Protein AF-A0A845RF11-F1 (afdb_monomer_lite)

Secondary structure (DSSP, 8-state):
---HHHHHHHHHHHHHHHHHHHHHHHHHHHHHHHHHHHHHHHHHHS----------HHHHHHHHHHHHHHTTSSHHHHHHHHHHHHHHHHHHHHHHHHHS----S--TTTTPPPTT----TTTTSHHHHHHHTT--HHHHT-STTTTTTT-S-HHHHHHHHTS-HHHHHHHIIIIIS---HHHHHHHTT--HHHHHHHHHHHHHHHHHHHHHHHHHHHHTTPPPPHHHHHHHHHHHHHHHHHTTS--

InterPro domains:
  IPR013324 RNA polymerase sigma factor, region 3/4-like [SSF88659] (152-211)
  IPR036388 Winged helix-like DNA-binding domain superfamily [G3DSA:1.10.10.10] (146-214)

Radius of gyration: 30.0 Å; chains: 1; bounding box: 67×61×82 Å

Organism: NCBI:txid169435

Structure (mmCIF, N/CA/C/O backbone):
data_AF-A0A845RF11-F1
#
_entry.id   AF-A0A845RF11-F1
#
loop_
_atom_site.group_PDB
_atom_site.id
_atom_site.type_symbol
_atom_site.label_atom_id
_atom_site.label_alt_id
_atom_site.label_comp_id
_atom_site.label_asym_id
_atom_site.label_entity_id
_atom_site.label_seq_id
_atom_site.pdbx_PDB_ins_code
_atom_site.Cartn_x
_atom_site.Cartn_y
_atom_site.Cartn_z
_atom_site.occupancy
_atom_site.B_iso_or_equiv
_atom_site.auth_seq_id
_atom_site.auth_comp_id
_atom_site.auth_asym_id
_atom_site.auth_atom_id
_atom_site.pdbx_PDB_model_num
ATOM 1 N N . MET A 1 1 ? -35.090 -39.231 -35.187 1.00 38.84 1 MET A N 1
ATOM 2 C CA . MET A 1 1 ? -35.936 -38.595 -34.159 1.00 38.84 1 MET A CA 1
ATOM 3 C C . MET A 1 1 ? -35.124 -37.473 -33.550 1.00 38.84 1 MET A C 1
ATOM 5 O O . MET A 1 1 ? -33.979 -37.711 -33.193 1.00 38.84 1 MET A O 1
ATOM 9 N N . TYR A 1 2 ? -35.681 -36.265 -33.567 1.00 46.41 2 TYR A N 1
ATOM 10 C CA . TYR A 1 2 ? -35.100 -35.048 -33.005 1.00 46.41 2 TYR A CA 1
ATOM 11 C C . TYR A 1 2 ? -35.019 -35.163 -31.478 1.00 46.41 2 TYR A C 1
ATOM 13 O O . TYR A 1 2 ? -36.049 -35.380 -30.846 1.00 46.41 2 TYR A O 1
ATOM 21 N N . HIS A 1 3 ? -33.828 -34.993 -30.901 1.00 45.44 3 HIS A N 1
ATOM 22 C CA . HIS A 1 3 ? -33.666 -34.736 -29.461 1.00 45.44 3 HIS A CA 1
ATOM 23 C C . HIS A 1 3 ? -32.853 -33.463 -29.150 1.00 45.44 3 HIS A C 1
ATOM 25 O O . HIS A 1 3 ? -32.838 -33.034 -28.009 1.00 45.44 3 HIS A O 1
ATOM 31 N N . GLY A 1 4 ? -32.272 -32.786 -30.149 1.00 49.56 4 GLY A N 1
ATOM 32 C CA . GLY A 1 4 ? -31.351 -31.663 -29.908 1.00 49.56 4 GLY A CA 1
ATOM 33 C C . GLY A 1 4 ? -31.978 -30.328 -29.480 1.00 49.56 4 GLY A C 1
ATOM 34 O O . GLY A 1 4 ? -31.256 -29.468 -28.994 1.00 49.56 4 GLY A O 1
ATOM 35 N N . GLU A 1 5 ? -33.289 -30.127 -29.647 1.00 50.50 5 GLU A N 1
ATOM 36 C CA . GLU A 1 5 ? -33.946 -28.868 -29.241 1.00 50.50 5 GLU A CA 1
ATOM 37 C C . GLU A 1 5 ? -34.322 -28.867 -27.748 1.00 50.50 5 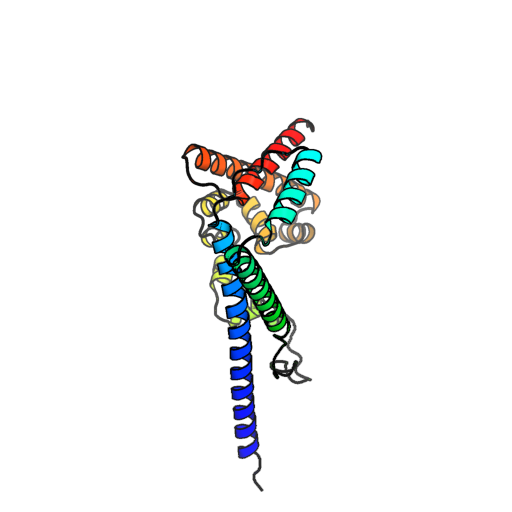GLU A C 1
ATOM 39 O O . GLU A 1 5 ? -34.202 -27.838 -27.092 1.00 50.50 5 GLU A O 1
ATOM 44 N N . ASN A 1 6 ? -34.669 -30.031 -27.183 1.00 51.72 6 ASN A N 1
ATOM 45 C CA . ASN A 1 6 ? -35.016 -30.151 -25.762 1.00 51.72 6 ASN A CA 1
ATOM 46 C C . ASN A 1 6 ? -33.787 -30.098 -24.841 1.00 51.72 6 ASN A C 1
ATOM 48 O O . ASN A 1 6 ? -33.899 -29.607 -23.722 1.00 51.72 6 ASN A O 1
ATOM 52 N N . ASP A 1 7 ? -32.629 -30.590 -25.292 1.00 52.00 7 ASP A N 1
ATOM 53 C CA . ASP A 1 7 ? -31.407 -30.618 -24.476 1.00 52.00 7 ASP A CA 1
ATOM 54 C C . ASP A 1 7 ? -30.836 -29.201 -24.263 1.00 52.00 7 ASP A C 1
ATOM 56 O O . ASP A 1 7 ? -30.432 -28.857 -23.157 1.00 52.00 7 ASP A O 1
ATOM 60 N N . MET A 1 8 ? -30.910 -28.337 -25.284 1.00 50.25 8 MET A N 1
ATOM 61 C CA . MET A 1 8 ? -30.485 -26.929 -25.200 1.00 50.25 8 MET A CA 1
ATOM 62 C C . MET A 1 8 ? -31.394 -26.094 -24.284 1.00 50.25 8 MET A C 1
ATOM 64 O O . MET A 1 8 ? -30.913 -25.267 -23.514 1.00 50.25 8 MET A O 1
ATOM 68 N N . GLU A 1 9 ? -32.713 -26.302 -24.344 1.00 55.53 9 GLU A N 1
ATOM 69 C CA . GLU A 1 9 ? -33.672 -25.603 -23.473 1.00 55.53 9 GLU A CA 1
ATOM 70 C C . GLU A 1 9 ? -33.553 -26.077 -22.010 1.00 55.53 9 GLU A C 1
ATOM 72 O O . GLU A 1 9 ? -33.700 -25.290 -21.071 1.00 55.53 9 GLU A O 1
ATOM 77 N N . PHE A 1 10 ? -33.203 -27.352 -21.805 1.00 55.44 10 PHE A N 1
ATOM 78 C CA . PHE A 1 10 ? -32.929 -27.928 -20.490 1.00 55.44 10 PHE A CA 1
ATOM 79 C C . PHE A 1 10 ? -31.626 -27.400 -19.867 1.00 55.44 10 PHE A C 1
ATOM 81 O O . PHE A 1 10 ? -31.620 -27.080 -18.678 1.00 55.44 10 PHE A O 1
ATOM 88 N N . GLU A 1 11 ? -30.549 -27.260 -20.646 1.00 59.72 11 GLU A N 1
ATOM 89 C CA . GLU A 1 11 ? -29.277 -26.681 -20.184 1.00 59.72 11 GLU A CA 1
ATOM 90 C C . GLU A 1 11 ? -29.410 -25.192 -19.836 1.00 59.72 11 GLU A C 1
ATOM 92 O O . GLU A 1 11 ? -28.997 -24.788 -18.750 1.00 59.72 11 GLU A O 1
ATOM 97 N N . LEU A 1 12 ? -30.086 -24.392 -20.671 1.00 60.91 12 LEU A N 1
ATOM 98 C CA . LEU A 1 12 ? -30.358 -22.977 -20.373 1.00 60.91 12 LEU A CA 1
ATOM 99 C C . LEU A 1 12 ? -31.183 -22.813 -19.087 1.00 60.91 12 LEU A C 1
ATOM 101 O O . LEU A 1 12 ? -30.873 -21.972 -18.244 1.00 60.91 12 LEU A O 1
ATOM 105 N N . SER A 1 13 ? -32.183 -23.676 -18.880 1.00 72.06 13 SER A N 1
ATOM 106 C CA . SER A 1 13 ? -32.963 -23.695 -17.639 1.00 72.06 13 SER A CA 1
ATOM 107 C C . SER A 1 13 ? -32.115 -24.070 -16.415 1.00 72.06 13 SER A C 1
ATOM 109 O O . SER A 1 13 ? -32.372 -23.587 -15.311 1.00 72.06 13 SER A O 1
ATOM 111 N N . GLN A 1 14 ? -31.093 -24.916 -16.569 1.00 72.62 14 GLN A N 1
ATOM 112 C CA . GLN A 1 14 ? -30.160 -25.233 -15.486 1.00 72.62 14 GLN A CA 1
ATOM 113 C C . GLN A 1 14 ? -29.195 -24.083 -15.196 1.00 72.62 14 GLN A C 1
ATOM 115 O O . GLN A 1 14 ? -28.986 -23.764 -14.027 1.00 72.62 14 GLN A O 1
ATOM 120 N N . GLU A 1 15 ? -28.646 -23.438 -16.222 1.00 76.12 15 GLU A N 1
ATOM 121 C CA . GLU A 1 15 ? -27.750 -22.289 -16.068 1.00 76.12 15 GLU A CA 1
ATOM 122 C C . GLU A 1 15 ? -28.444 -21.116 -15.373 1.00 76.12 15 GLU A C 1
ATOM 124 O O . GLU A 1 15 ? -27.894 -20.555 -14.425 1.00 76.12 15 GLU A O 1
ATOM 129 N N . GLU A 1 16 ? -29.680 -20.792 -15.763 1.00 80.62 16 GLU A N 1
ATOM 130 C CA . GLU A 1 16 ? -30.485 -19.754 -15.109 1.00 80.62 16 GLU A CA 1
ATOM 131 C C . GLU A 1 16 ? -30.741 -20.074 -13.630 1.00 80.62 16 GLU A C 1
ATOM 133 O O . GLU A 1 16 ? -30.655 -19.197 -12.767 1.00 80.62 16 GLU A O 1
ATOM 138 N N . ARG A 1 17 ? -30.999 -21.348 -13.309 1.00 81.44 17 ARG A N 1
ATOM 139 C CA . ARG A 1 17 ? -31.191 -21.803 -11.925 1.00 81.44 17 ARG A CA 1
ATOM 140 C C . ARG A 1 17 ? -29.909 -21.704 -11.103 1.00 81.44 17 ARG A C 1
ATOM 142 O O . ARG A 1 17 ? -29.963 -21.227 -9.972 1.00 81.44 17 ARG A O 1
ATOM 149 N N . ILE A 1 18 ? -28.771 -22.112 -11.665 1.00 83.19 18 ILE A N 1
ATOM 150 C CA . ILE A 1 18 ? -27.465 -22.028 -11.001 1.00 83.19 18 ILE A CA 1
ATOM 151 C C . ILE A 1 18 ? -27.061 -20.562 -10.807 1.00 83.19 18 ILE A C 1
ATOM 153 O O . ILE A 1 18 ? -26.576 -20.192 -9.740 1.00 83.19 18 ILE A O 1
ATOM 157 N N . ALA A 1 19 ? -27.290 -19.707 -11.806 1.00 82.12 19 ALA A N 1
ATOM 158 C CA . ALA A 1 19 ? -27.028 -18.275 -11.716 1.00 82.12 19 ALA A CA 1
ATOM 159 C C . ALA A 1 19 ? -27.860 -17.615 -10.607 1.00 82.12 19 ALA A C 1
ATOM 161 O O . ALA A 1 19 ? -27.300 -16.887 -9.786 1.00 82.12 19 ALA A O 1
ATOM 162 N N . ALA A 1 20 ? -29.158 -17.925 -10.527 1.00 84.06 20 ALA A N 1
ATOM 163 C CA . ALA A 1 20 ? -30.035 -17.430 -9.468 1.00 84.06 20 ALA A CA 1
ATOM 164 C C . ALA A 1 20 ? -29.596 -17.903 -8.069 1.00 84.06 20 ALA A C 1
ATOM 166 O O . ALA A 1 20 ? -29.635 -17.137 -7.105 1.00 84.06 20 ALA A O 1
ATOM 167 N N . GLU A 1 21 ? -29.132 -19.148 -7.944 1.00 83.62 21 GLU A N 1
ATOM 168 C CA . GLU A 1 21 ? -28.613 -19.687 -6.682 1.00 83.62 21 GLU A CA 1
ATOM 169 C C . GLU A 1 21 ? -27.307 -18.993 -6.259 1.00 83.62 21 GLU A C 1
ATOM 171 O O . GLU A 1 21 ? -27.145 -18.605 -5.101 1.00 83.62 21 GLU A O 1
ATOM 176 N N . LEU A 1 22 ? -26.416 -18.729 -7.217 1.00 82.62 22 LEU A N 1
ATOM 177 C CA . LEU A 1 22 ? -25.143 -18.040 -7.003 1.00 82.62 22 LEU A CA 1
ATOM 178 C C . LEU A 1 22 ? -25.343 -16.560 -6.634 1.00 82.62 22 LEU A C 1
ATOM 180 O O . LEU A 1 22 ? -24.617 -16.018 -5.795 1.00 82.62 22 LEU A O 1
ATOM 184 N N . GLU A 1 23 ? -26.342 -15.899 -7.220 1.00 84.06 23 GLU A N 1
ATOM 185 C CA . GLU A 1 23 ? -26.791 -14.573 -6.784 1.00 84.06 23 GLU A CA 1
ATOM 186 C C . GLU A 1 23 ? -27.343 -14.611 -5.356 1.00 84.06 23 GLU A C 1
ATOM 188 O O . GLU A 1 23 ? -26.943 -13.786 -4.532 1.00 84.06 23 GLU A O 1
ATOM 193 N N . GLY A 1 24 ? -28.158 -15.614 -5.022 1.00 83.25 24 GLY A N 1
ATOM 194 C CA . GLY A 1 24 ? -28.657 -15.835 -3.664 1.00 83.25 24 GLY A CA 1
ATOM 195 C C . GLY A 1 24 ? -27.536 -15.991 -2.628 1.00 83.25 24 GLY A C 1
ATOM 196 O O . GLY A 1 24 ? -27.556 -15.328 -1.588 1.00 83.25 24 GLY A O 1
ATOM 197 N N . GLU A 1 25 ? -26.514 -16.800 -2.919 1.00 82.31 25 GLU A N 1
ATOM 198 C CA . GLU A 1 25 ? -25.323 -16.951 -2.066 1.00 82.31 25 GLU A CA 1
ATOM 199 C C . GLU A 1 25 ? -24.559 -15.626 -1.897 1.00 82.31 25 GLU A C 1
ATOM 201 O O . GLU A 1 25 ? -24.169 -15.239 -0.787 1.00 82.31 25 GLU A O 1
ATOM 206 N N . ARG A 1 26 ? -24.356 -14.885 -2.994 1.00 82.44 26 ARG A N 1
ATOM 207 C CA . ARG A 1 26 ? -23.689 -13.572 -2.968 1.00 82.44 26 ARG A CA 1
ATOM 208 C C . ARG A 1 26 ? -24.463 -12.569 -2.121 1.00 82.44 26 ARG A C 1
ATOM 210 O O . ARG A 1 26 ? -23.867 -11.857 -1.317 1.00 82.44 26 ARG A O 1
ATOM 217 N N . GLU A 1 27 ? -25.782 -12.527 -2.243 1.00 85.00 27 GLU A N 1
ATOM 218 C CA . GLU A 1 27 ? -26.611 -11.663 -1.409 1.00 85.00 27 GLU A CA 1
ATOM 219 C C . GLU A 1 27 ? -26.522 -12.019 0.076 1.00 85.00 27 GLU A C 1
ATOM 221 O O . GLU A 1 27 ? -26.450 -11.125 0.922 1.00 85.00 27 GLU A O 1
ATOM 226 N N . GLN A 1 28 ? -26.530 -13.310 0.414 1.00 81.44 28 GLN A N 1
ATOM 227 C CA . GLN A 1 28 ? -26.406 -13.763 1.800 1.00 81.44 28 GLN A CA 1
ATOM 228 C C . GLN A 1 28 ? -25.052 -13.366 2.396 1.00 81.44 28 GLN A C 1
ATOM 230 O O . GLN A 1 28 ? -25.000 -12.786 3.484 1.00 81.44 28 GLN A O 1
ATOM 235 N N . THR A 1 29 ? -23.961 -13.588 1.661 1.00 82.38 29 THR A N 1
ATOM 236 C CA . THR A 1 29 ? -22.615 -13.185 2.102 1.00 82.38 29 THR A CA 1
ATOM 237 C C . THR A 1 29 ? -22.485 -11.668 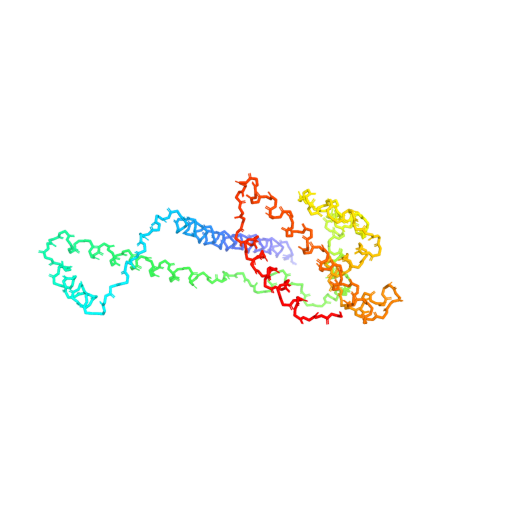2.266 1.00 82.38 29 THR A C 1
ATOM 239 O O . THR A 1 29 ? -21.933 -11.208 3.268 1.00 82.38 29 THR A O 1
ATOM 242 N N . LEU A 1 30 ? -23.057 -10.874 1.355 1.00 85.19 30 LEU A N 1
ATOM 243 C CA . LEU A 1 30 ? -23.106 -9.412 1.471 1.00 85.19 30 LEU A CA 1
ATOM 244 C C . LEU A 1 30 ? -23.907 -8.951 2.696 1.00 85.19 30 LEU A C 1
ATOM 246 O O . LEU A 1 30 ? -23.463 -8.053 3.413 1.00 85.19 30 LEU A O 1
ATOM 250 N N . LYS A 1 31 ? -25.056 -9.579 2.982 1.00 84.69 31 LYS A N 1
ATOM 251 C CA . LYS A 1 31 ? -25.864 -9.286 4.181 1.00 84.69 31 LYS A CA 1
ATOM 252 C C . LYS A 1 31 ? -25.076 -9.549 5.471 1.00 84.69 31 LYS A C 1
ATOM 254 O O . LYS A 1 31 ? -25.164 -8.750 6.405 1.00 84.69 31 LYS A O 1
ATOM 259 N N . ILE A 1 32 ? -24.265 -10.610 5.517 1.00 83.31 32 ILE A N 1
ATOM 260 C CA . ILE A 1 32 ? -23.377 -10.905 6.657 1.00 83.31 32 ILE A CA 1
ATOM 261 C C . ILE A 1 32 ? -22.304 -9.821 6.810 1.00 83.31 32 ILE A C 1
ATOM 263 O O . ILE A 1 32 ? -22.106 -9.305 7.911 1.00 83.31 32 ILE A O 1
ATOM 267 N N . GLN A 1 33 ? -21.637 -9.439 5.717 1.00 82.38 33 GLN A N 1
ATOM 268 C CA . GLN A 1 33 ? -20.596 -8.405 5.739 1.00 82.38 33 GLN A CA 1
ATOM 269 C C . GLN A 1 33 ? -21.143 -7.049 6.200 1.00 82.38 33 GLN A C 1
ATOM 271 O O . GLN A 1 33 ? -20.578 -6.431 7.102 1.00 82.38 33 GLN A O 1
ATOM 276 N N . LEU A 1 34 ? -22.281 -6.616 5.650 1.00 84.62 34 LEU A N 1
ATOM 277 C CA . LEU A 1 34 ? -22.947 -5.372 6.051 1.00 84.62 34 LEU A CA 1
ATOM 278 C C . LEU A 1 34 ? -23.284 -5.362 7.544 1.00 84.62 34 LEU A C 1
ATOM 280 O O . LEU A 1 34 ? -23.048 -4.365 8.226 1.00 84.62 34 LEU A O 1
ATOM 284 N N . ARG A 1 35 ? -23.777 -6.484 8.079 1.00 81.62 35 ARG A N 1
ATOM 285 C CA . ARG A 1 35 ? -24.073 -6.616 9.508 1.00 81.62 35 ARG A CA 1
ATOM 286 C C . ARG A 1 35 ? -22.817 -6.479 10.374 1.00 81.62 35 ARG A C 1
ATOM 288 O O . ARG A 1 35 ? -22.848 -5.767 11.376 1.00 81.62 35 ARG A O 1
ATOM 295 N N . GLN A 1 36 ? -21.711 -7.118 9.989 1.00 79.06 36 GLN A N 1
ATOM 296 C CA . GLN A 1 36 ? -20.427 -7.000 10.697 1.00 79.06 36 GLN A CA 1
ATOM 297 C C . GLN A 1 36 ? -19.890 -5.562 10.677 1.00 79.06 36 GLN A C 1
ATOM 299 O O . GLN A 1 36 ? -19.372 -5.067 11.686 1.00 79.06 36 GLN A O 1
ATOM 304 N N . ASP A 1 37 ? -20.050 -4.868 9.552 1.00 77.31 37 ASP A N 1
ATOM 305 C CA . ASP A 1 37 ? -19.679 -3.463 9.410 1.00 77.31 37 ASP A CA 1
ATOM 306 C C . ASP A 1 37 ? -20.532 -2.553 10.303 1.00 77.31 37 ASP A C 1
ATOM 308 O O . ASP A 1 37 ? -20.001 -1.655 10.963 1.00 77.31 37 ASP A O 1
ATOM 312 N N . GLU A 1 38 ? -21.846 -2.778 10.369 1.00 78.44 38 GLU A N 1
ATOM 313 C CA . GLU A 1 38 ? -22.747 -2.039 11.257 1.00 78.44 38 GLU A CA 1
ATOM 314 C C . GLU A 1 38 ? -22.427 -2.272 12.737 1.00 78.44 38 GLU A C 1
ATOM 316 O O . GLU A 1 38 ? -22.350 -1.308 13.503 1.00 78.44 38 GLU A O 1
ATOM 321 N N . GLU A 1 39 ? -22.181 -3.519 13.149 1.00 73.94 39 GLU A N 1
ATOM 322 C CA . GLU A 1 39 ? -21.738 -3.849 14.510 1.00 73.94 39 GLU A CA 1
ATOM 323 C C . GLU A 1 39 ? -20.417 -3.145 14.857 1.00 73.94 39 GLU A C 1
ATOM 325 O O . GLU A 1 39 ? -20.268 -2.576 15.944 1.00 73.94 39 GLU A O 1
ATOM 330 N N . SER A 1 40 ? -19.472 -3.115 13.916 1.00 68.81 40 SER A N 1
ATOM 331 C CA . SER A 1 40 ? -18.185 -2.432 14.078 1.00 68.81 40 SER A CA 1
ATOM 332 C C . SER A 1 40 ? -18.348 -0.911 14.215 1.00 68.81 40 SER A C 1
ATOM 334 O O . SER A 1 40 ? -17.687 -0.280 15.051 1.00 68.81 40 SER A O 1
ATOM 336 N N . ARG A 1 41 ? -19.268 -0.307 13.449 1.00 71.31 41 ARG A N 1
ATOM 337 C CA . ARG A 1 41 ? -19.623 1.120 13.566 1.00 71.31 41 ARG A CA 1
ATOM 338 C C . ARG A 1 41 ? -20.306 1.422 14.897 1.00 71.31 41 ARG A C 1
ATOM 340 O O . ARG A 1 41 ? -19.929 2.393 15.548 1.00 71.31 41 ARG A O 1
ATOM 347 N N . ARG A 1 42 ? -21.249 0.584 15.343 1.00 70.31 42 ARG A N 1
ATOM 348 C CA . ARG A 1 42 ? -21.923 0.732 16.646 1.00 70.31 42 ARG A CA 1
ATOM 349 C C . ARG A 1 42 ? -20.934 0.659 17.805 1.00 70.31 42 ARG A C 1
ATOM 351 O O . ARG A 1 42 ? -20.923 1.562 18.631 1.00 70.31 42 ARG A O 1
ATOM 358 N N . ARG A 1 43 ? -20.023 -0.318 17.809 1.00 64.56 43 ARG A N 1
ATOM 359 C CA . ARG A 1 43 ? -18.949 -0.416 18.818 1.00 64.56 43 ARG A CA 1
ATOM 360 C C . ARG A 1 43 ? -18.040 0.820 18.845 1.00 64.56 43 ARG A C 1
ATOM 362 O O . ARG A 1 43 ? -17.487 1.162 19.883 1.00 64.56 43 ARG A O 1
ATOM 369 N N . SER A 1 44 ? -17.877 1.495 17.708 1.00 62.03 44 SER A N 1
ATOM 370 C CA . SER A 1 44 ? -17.103 2.740 17.616 1.00 62.03 44 SER A CA 1
ATOM 371 C C . SER A 1 44 ? -17.853 3.961 18.172 1.00 62.03 44 SER A C 1
ATOM 373 O O . SER A 1 44 ? -17.212 4.942 18.547 1.00 62.03 44 SER A O 1
ATOM 375 N N . LEU A 1 45 ? -19.189 3.900 18.218 1.00 65.88 45 LEU A N 1
ATOM 376 C CA . LEU A 1 45 ? -20.092 4.940 18.726 1.00 65.88 45 LEU A CA 1
ATOM 377 C C . LEU A 1 45 ? -20.488 4.728 20.193 1.00 65.88 45 LEU A C 1
ATOM 379 O O . LEU A 1 45 ? -20.963 5.668 20.828 1.00 65.88 45 LEU A O 1
ATOM 383 N N . GLU A 1 46 ? -20.305 3.520 20.735 1.00 59.28 46 GLU A N 1
ATOM 384 C CA . GLU A 1 46 ? -20.525 3.258 22.154 1.00 59.28 46 GLU A CA 1
ATOM 385 C C . GLU A 1 46 ? -19.630 4.185 22.994 1.00 59.28 46 GLU A C 1
ATOM 387 O O . GLU A 1 46 ? -18.408 4.227 22.790 1.00 59.28 46 GLU A O 1
ATOM 392 N N . PRO A 1 47 ? -20.2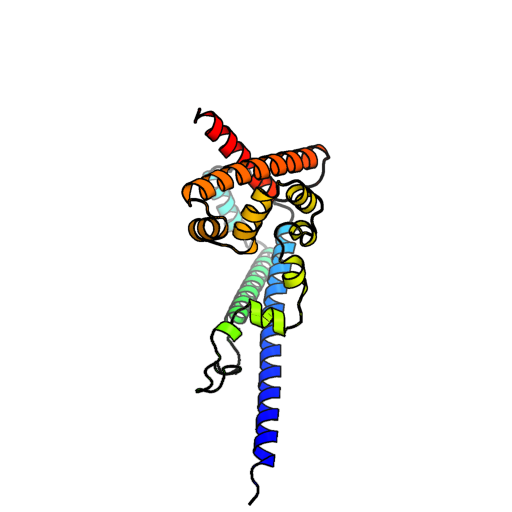08 4.959 23.934 1.00 56.97 47 PRO A N 1
ATOM 393 C CA . PRO A 1 47 ? -19.423 5.808 24.808 1.00 56.97 47 PRO A CA 1
ATOM 394 C C . PRO A 1 47 ? -18.448 4.918 25.572 1.00 56.97 47 PRO A C 1
ATOM 396 O O . PRO A 1 47 ? -18.853 3.999 26.283 1.00 56.97 47 PRO A O 1
ATOM 399 N N . LYS A 1 48 ? -17.146 5.180 25.414 1.00 56.28 48 LYS A N 1
ATOM 400 C CA . LYS A 1 48 ? -16.117 4.490 26.193 1.00 56.28 48 LYS A CA 1
ATOM 401 C C . LYS A 1 48 ? -16.463 4.652 27.664 1.00 56.28 48 LYS A C 1
ATOM 403 O O . LYS A 1 48 ? -16.440 5.775 28.171 1.00 56.28 48 LYS A O 1
ATOM 408 N N . GLU A 1 49 ? -16.753 3.537 28.336 1.00 57.78 49 GLU A N 1
ATOM 409 C CA . GLU A 1 49 ? -16.856 3.532 29.789 1.00 57.78 49 GLU A CA 1
ATOM 410 C C . GLU A 1 49 ? -15.613 4.240 30.350 1.00 57.78 49 GLU A C 1
ATOM 412 O O . GLU A 1 49 ? -14.492 3.971 29.887 1.00 57.78 49 GLU A O 1
ATOM 417 N N . PRO A 1 50 ? -15.777 5.174 31.304 1.00 64.62 50 PRO A N 1
ATOM 418 C CA . PRO A 1 50 ? -14.642 5.856 31.901 1.00 64.62 50 PRO A CA 1
ATOM 419 C C . PRO A 1 50 ? -13.650 4.804 32.415 1.00 64.62 50 PRO A C 1
ATOM 421 O O . PRO A 1 50 ? -14.078 3.759 32.917 1.00 64.62 50 PRO A O 1
ATOM 424 N N . PRO A 1 51 ? -12.330 5.038 32.288 1.00 55.91 51 PRO A N 1
ATOM 425 C CA . PRO A 1 51 ? -11.330 4.042 32.641 1.00 55.91 51 PRO A CA 1
ATOM 426 C C . PRO A 1 51 ? -11.579 3.564 34.071 1.00 55.91 51 PRO A C 1
ATOM 428 O O . PRO A 1 51 ? -11.478 4.342 35.024 1.00 55.91 51 PRO A O 1
ATOM 431 N N . LYS A 1 52 ? -11.941 2.281 34.215 1.00 63.06 52 LYS A N 1
ATOM 432 C CA . LYS A 1 52 ? -12.163 1.656 35.521 1.00 63.06 52 LYS A CA 1
ATOM 433 C C . LYS A 1 52 ? -10.888 1.866 36.332 1.00 63.06 52 LYS A C 1
ATOM 435 O O . LYS A 1 52 ? -9.823 1.364 35.967 1.00 63.06 52 LYS A O 1
ATOM 440 N N . LYS A 1 53 ? -10.976 2.667 37.401 1.00 72.38 53 LYS A N 1
ATOM 441 C CA . LYS A 1 53 ? -9.861 2.884 38.333 1.00 72.38 53 LYS A CA 1
ATOM 442 C C . LYS A 1 53 ? -9.349 1.508 38.760 1.00 72.38 53 LYS A C 1
ATOM 444 O O . LYS A 1 53 ? -10.157 0.627 39.049 1.00 72.38 53 LYS A O 1
ATOM 449 N N . LYS A 1 54 ? -8.028 1.306 38.760 1.00 74.06 54 LYS A N 1
ATOM 450 C CA . LYS A 1 54 ? -7.421 0.039 39.192 1.00 74.06 54 LYS A CA 1
ATOM 451 C C . LYS A 1 54 ? -7.830 -0.215 40.646 1.00 74.06 54 LYS A C 1
ATOM 453 O O . LYS A 1 54 ? -7.295 0.422 41.546 1.00 74.06 54 LYS A O 1
ATOM 458 N N . LYS A 1 55 ? -8.802 -1.104 40.855 1.00 77.62 55 LYS A N 1
ATOM 459 C CA . LYS A 1 55 ? -9.242 -1.544 42.183 1.00 77.62 55 LYS A CA 1
ATOM 460 C C . LYS A 1 55 ? -8.266 -2.590 42.710 1.00 77.62 55 LYS A C 1
ATOM 462 O O . LYS A 1 55 ? -7.730 -3.396 41.943 1.00 77.62 55 LYS A O 1
ATOM 467 N N . LEU A 1 56 ? -8.028 -2.598 44.015 1.00 85.19 56 LEU A N 1
ATOM 468 C CA . LEU A 1 56 ? -7.227 -3.644 44.652 1.00 85.19 56 LEU A CA 1
ATOM 469 C C . LEU A 1 56 ? -7.949 -4.998 44.517 1.00 85.19 56 LEU A C 1
ATOM 471 O O . LEU A 1 56 ? -9.177 -5.062 44.550 1.00 85.19 56 LEU A O 1
ATOM 475 N N . LYS A 1 57 ? -7.212 -6.118 44.434 1.00 81.94 57 LYS A N 1
ATOM 476 C CA . LYS A 1 57 ? -7.810 -7.472 44.312 1.00 81.94 57 LYS A CA 1
ATOM 477 C C . LYS A 1 57 ? -8.853 -7.772 45.402 1.00 81.94 57 LYS A C 1
ATOM 479 O O . LYS A 1 57 ? -9.806 -8.504 45.158 1.00 81.94 57 LYS A O 1
ATOM 484 N N . ARG A 1 58 ? -8.682 -7.208 46.604 1.00 85.94 58 ARG A N 1
ATOM 485 C CA . ARG A 1 58 ? -9.625 -7.343 47.727 1.00 85.94 58 ARG A CA 1
ATOM 486 C C . ARG A 1 58 ? -10.944 -6.609 47.479 1.00 85.94 58 ARG A C 1
ATOM 488 O O . ARG A 1 58 ? -11.993 -7.122 47.844 1.00 85.94 58 ARG A O 1
ATOM 495 N N . GLU A 1 59 ? -10.888 -5.436 46.861 1.00 83.00 59 GLU A N 1
ATOM 496 C CA . GLU A 1 59 ? -12.063 -4.631 46.518 1.00 83.00 59 GLU A CA 1
ATOM 497 C C . GLU A 1 59 ? -12.847 -5.288 45.388 1.00 83.00 59 GLU A C 1
ATOM 499 O O . GLU A 1 59 ? -14.053 -5.432 45.503 1.00 83.00 59 GLU A O 1
ATOM 504 N N . LEU A 1 60 ? -12.153 -5.802 44.369 1.00 80.50 60 LEU A N 1
ATOM 505 C CA . LEU A 1 60 ? -12.757 -6.596 43.295 1.00 80.50 60 LEU A CA 1
ATOM 506 C C . LEU A 1 60 ? -13.479 -7.842 43.819 1.00 80.50 60 LEU A C 1
ATOM 508 O O . LEU A 1 60 ? -14.581 -8.137 43.375 1.00 80.50 60 LEU A O 1
ATOM 512 N N . ARG A 1 61 ? -12.888 -8.561 44.783 1.00 80.69 61 ARG A N 1
ATOM 513 C CA . ARG A 1 61 ? -13.536 -9.723 45.418 1.00 80.69 61 ARG A CA 1
ATOM 514 C C . ARG A 1 61 ? -14.761 -9.332 46.239 1.00 80.69 61 ARG A C 1
ATOM 516 O O . ARG A 1 61 ? -15.755 -10.039 46.188 1.00 80.69 61 ARG A O 1
ATOM 523 N N . ARG A 1 62 ? -14.699 -8.217 46.974 1.00 82.19 62 ARG A N 1
ATOM 524 C CA . ARG A 1 62 ? -15.853 -7.685 47.716 1.00 82.19 62 ARG A CA 1
ATOM 525 C C . ARG A 1 62 ? -16.966 -7.252 46.776 1.00 82.19 62 ARG A C 1
ATOM 527 O O . ARG A 1 62 ? -18.103 -7.596 47.016 1.00 82.19 62 ARG A O 1
ATOM 534 N N . GLU A 1 63 ? -16.627 -6.566 45.695 1.00 78.94 63 GLU A N 1
ATOM 535 C CA . GLU A 1 63 ? -17.591 -6.096 44.704 1.00 78.94 63 GLU A CA 1
ATOM 536 C C . GLU A 1 63 ? -18.189 -7.243 43.874 1.00 78.94 63 GLU A C 1
ATOM 538 O O . GLU A 1 63 ? -19.326 -7.169 43.428 1.00 78.94 63 GLU A O 1
ATOM 543 N N . ALA A 1 64 ? -17.430 -8.319 43.653 1.00 75.00 64 ALA A N 1
ATOM 544 C CA . ALA A 1 64 ? -17.953 -9.550 43.070 1.00 75.00 64 ALA A CA 1
ATOM 545 C C . ALA A 1 64 ? -18.897 -10.274 44.042 1.00 75.00 64 ALA A C 1
ATOM 547 O O . ALA A 1 64 ? -19.938 -10.753 43.611 1.00 75.00 64 ALA A O 1
ATOM 548 N N . LEU A 1 65 ? -18.565 -10.314 45.339 1.00 75.88 65 LEU A N 1
ATOM 549 C CA . LEU A 1 65 ? -19.449 -10.853 46.376 1.00 75.88 65 LEU A CA 1
ATOM 550 C C . LEU A 1 65 ? -20.731 -10.027 46.510 1.00 75.88 65 LEU A C 1
ATOM 552 O O . LEU A 1 65 ? -21.801 -10.613 46.500 1.00 75.88 65 LEU A O 1
ATOM 556 N N . THR A 1 66 ? -20.655 -8.693 46.526 1.00 74.12 66 THR A N 1
ATOM 557 C CA . THR A 1 66 ? -21.856 -7.843 46.570 1.00 74.12 66 THR A CA 1
ATOM 558 C C . THR A 1 66 ? -22.692 -7.991 45.305 1.00 74.12 66 THR A C 1
ATOM 560 O O . THR A 1 66 ? -23.897 -8.150 45.413 1.00 74.12 66 THR A O 1
ATOM 563 N N . ARG A 1 67 ? -22.078 -8.051 44.112 1.00 69.19 67 ARG A N 1
ATOM 564 C CA . ARG A 1 67 ? -22.813 -8.346 42.868 1.00 69.19 67 ARG A CA 1
ATOM 565 C C . ARG A 1 67 ? -23.494 -9.709 42.906 1.00 69.19 67 ARG A C 1
ATOM 567 O O . ARG A 1 67 ? -24.613 -9.812 42.436 1.00 69.19 67 ARG A O 1
ATOM 574 N N . LEU A 1 68 ? -22.848 -10.738 43.458 1.00 68.06 68 LEU A N 1
ATOM 575 C CA . LEU A 1 68 ? -23.464 -12.058 43.647 1.00 68.06 68 LEU A CA 1
ATOM 576 C C . LEU A 1 68 ? -24.613 -12.011 44.663 1.00 68.06 68 LEU A C 1
ATOM 578 O O . LEU A 1 68 ? -25.640 -12.643 44.448 1.00 68.06 68 LEU A O 1
ATOM 582 N N . GLU A 1 69 ? -24.457 -11.248 45.744 1.00 68.94 69 GLU A N 1
ATOM 583 C CA . GLU A 1 69 ? -25.489 -11.037 46.764 1.00 68.94 69 GLU A CA 1
ATOM 584 C C . GLU A 1 69 ? -26.667 -10.180 46.258 1.00 68.94 69 GLU A C 1
ATOM 586 O O . GLU A 1 69 ? -27.762 -10.267 46.819 1.00 68.94 69 GLU A O 1
ATOM 591 N N . GLU A 1 70 ? -26.449 -9.356 45.229 1.00 65.38 70 GLU A N 1
ATOM 592 C CA . GLU A 1 70 ? -27.417 -8.439 44.605 1.00 65.38 70 GLU A CA 1
ATOM 593 C C . GLU A 1 70 ? -28.037 -8.987 43.305 1.00 65.38 70 GLU A C 1
ATOM 595 O O . GLU A 1 70 ? -29.059 -8.467 42.874 1.00 65.38 70 GLU A O 1
ATOM 600 N N . ALA A 1 71 ? -27.485 -10.050 42.704 1.00 62.28 71 ALA A N 1
ATOM 601 C CA . ALA A 1 71 ? -27.812 -10.510 41.345 1.00 62.28 71 ALA A CA 1
ATOM 602 C C . ALA A 1 71 ? -29.251 -11.013 41.110 1.00 62.28 71 ALA A C 1
ATOM 604 O O . ALA A 1 71 ? -29.573 -11.348 39.974 1.00 62.28 71 ALA A O 1
ATOM 605 N N . ALA A 1 72 ? -30.110 -11.084 42.131 1.00 61.75 72 ALA A N 1
ATOM 606 C CA . ALA A 1 72 ? -31.537 -11.383 41.962 1.00 61.75 72 ALA A CA 1
ATOM 607 C C . ALA A 1 72 ? -32.335 -11.127 43.257 1.00 61.75 72 ALA A C 1
ATOM 609 O O . ALA A 1 72 ? -32.957 -12.042 43.798 1.00 61.75 72 ALA A O 1
ATOM 610 N N . ARG A 1 73 ? -32.300 -9.909 43.816 1.00 65.19 73 ARG A N 1
ATOM 611 C CA . ARG A 1 73 ? -33.130 -9.589 45.002 1.00 65.19 73 ARG A CA 1
ATOM 612 C C . ARG A 1 73 ? -34.548 -9.164 44.641 1.00 65.19 73 ARG A C 1
ATOM 614 O O . ARG A 1 73 ? -35.448 -9.298 45.469 1.00 65.19 73 ARG A O 1
ATOM 621 N N . THR A 1 74 ? -34.748 -8.649 43.431 1.00 72.31 74 THR A N 1
ATOM 622 C CA . THR A 1 74 ? -36.041 -8.149 42.961 1.00 72.31 74 THR A CA 1
ATOM 623 C C . THR A 1 74 ? -36.481 -8.851 41.677 1.00 72.31 74 THR A C 1
ATOM 625 O O . THR A 1 74 ? -35.664 -9.354 40.907 1.00 72.31 74 THR A O 1
ATOM 628 N N . GLN A 1 75 ? -37.794 -8.877 41.430 1.00 79.12 75 GLN A N 1
ATOM 629 C CA . GLN A 1 75 ? -38.363 -9.445 40.203 1.00 79.12 75 GLN A CA 1
ATOM 630 C C . GLN A 1 75 ? -37.833 -8.736 38.942 1.00 79.12 75 GLN A C 1
ATOM 632 O O . GLN A 1 75 ? -37.702 -9.367 37.897 1.00 79.12 75 GLN A O 1
ATOM 637 N N . SER A 1 76 ? -37.507 -7.440 39.033 1.00 76.81 76 SER A N 1
ATOM 638 C CA . SER A 1 76 ? -36.908 -6.683 37.929 1.00 76.81 76 SER A CA 1
ATOM 639 C C . SER A 1 76 ? -35.502 -7.169 37.595 1.00 76.81 76 SER A C 1
ATOM 641 O O . SER A 1 76 ? -35.230 -7.410 36.424 1.00 76.81 76 SER A O 1
ATOM 643 N N . ASP A 1 77 ? -34.653 -7.398 38.600 1.00 74.50 77 ASP A N 1
ATOM 644 C CA . ASP A 1 77 ? -33.284 -7.886 38.377 1.00 74.50 77 ASP A CA 1
ATOM 645 C C . ASP A 1 77 ? -33.304 -9.275 37.724 1.00 74.50 77 ASP A C 1
ATOM 647 O O . ASP A 1 77 ? -32.536 -9.559 36.807 1.00 74.50 77 ASP A O 1
ATOM 651 N N . PHE A 1 78 ? -34.238 -10.135 38.148 1.00 79.00 78 PHE A N 1
ATOM 652 C CA . PHE A 1 78 ? -34.439 -11.449 37.538 1.00 79.00 78 PHE A CA 1
ATOM 653 C C . PHE A 1 78 ? -34.837 -11.338 36.059 1.00 79.00 78 PHE A C 1
ATOM 655 O O . PHE A 1 78 ? -34.266 -12.027 35.216 1.00 79.00 78 PHE A O 1
ATOM 662 N N . ASN A 1 79 ? -35.766 -10.437 35.725 1.00 81.81 79 ASN A N 1
ATOM 663 C CA . ASN A 1 79 ? -36.184 -10.211 34.341 1.00 81.81 79 ASN A CA 1
ATOM 664 C C . ASN A 1 79 ? -35.044 -9.649 33.473 1.00 81.81 79 ASN A C 1
ATOM 666 O O . ASN A 1 79 ? -34.939 -10.016 32.305 1.00 81.81 79 ASN A O 1
ATOM 670 N N . GLU A 1 80 ? -34.177 -8.793 34.021 1.00 78.44 80 GLU A N 1
ATOM 671 C CA . GLU A 1 80 ? -32.997 -8.285 33.306 1.00 78.44 80 GLU A CA 1
ATOM 672 C C . GLU A 1 80 ? -31.979 -9.390 33.013 1.00 78.44 80 GLU A C 1
ATOM 674 O O . GLU A 1 80 ? -31.439 -9.456 31.907 1.00 78.44 80 GLU A O 1
ATOM 679 N N . VAL A 1 81 ? -31.741 -10.284 33.978 1.00 80.19 81 VAL A N 1
ATOM 680 C CA . VAL A 1 81 ? -30.883 -11.455 33.772 1.00 80.19 81 VAL A CA 1
ATOM 681 C C . VAL A 1 81 ? -31.480 -12.353 32.692 1.00 80.19 81 VAL A C 1
ATOM 683 O O . VAL A 1 81 ? -30.769 -12.691 31.751 1.00 80.19 81 VAL A O 1
ATOM 686 N N . VAL A 1 82 ? -32.772 -12.682 32.760 1.00 82.94 82 VAL A N 1
ATOM 687 C CA . VAL A 1 82 ? -33.445 -13.499 31.732 1.00 82.94 82 VAL A CA 1
ATOM 688 C C . VAL A 1 82 ? -33.326 -12.851 30.350 1.00 82.94 82 VAL A C 1
ATOM 690 O O . VAL A 1 82 ? -32.833 -13.493 29.430 1.00 82.94 82 VAL A O 1
ATOM 693 N N . ALA A 1 83 ? -33.623 -11.556 30.221 1.00 83.69 83 ALA A N 1
ATOM 694 C CA . ALA A 1 83 ? -33.496 -10.839 28.951 1.00 83.69 83 ALA A CA 1
ATOM 695 C C . ALA A 1 83 ? -32.054 -10.826 28.406 1.00 83.69 83 ALA A C 1
ATOM 697 O O . ALA A 1 83 ? -31.831 -10.834 27.193 1.00 83.69 83 ALA A O 1
ATOM 698 N N . TRP A 1 84 ? -31.047 -10.799 29.285 1.00 81.31 84 TRP A N 1
ATOM 699 C CA . TRP A 1 84 ? -29.648 -10.904 28.876 1.00 81.31 84 TRP A CA 1
ATOM 700 C C . TRP A 1 84 ? -29.293 -12.308 28.379 1.00 81.31 84 TRP A C 1
ATOM 702 O O . TRP A 1 84 ? -28.563 -12.434 27.395 1.00 81.31 84 TRP A O 1
ATOM 712 N N . TRP A 1 85 ? -29.821 -13.347 29.028 1.00 83.06 85 TRP A N 1
ATOM 713 C CA . TRP A 1 85 ? -29.667 -14.735 28.593 1.00 83.06 85 TRP A CA 1
ATOM 714 C C . TRP A 1 85 ? -30.373 -14.993 27.261 1.00 83.06 85 TRP A C 1
ATOM 716 O O . TRP A 1 85 ? -29.731 -15.525 26.360 1.00 83.06 85 TRP A O 1
ATOM 726 N N . ASP A 1 86 ? -31.608 -14.517 27.090 1.00 87.38 86 ASP A N 1
ATOM 727 C CA . ASP A 1 86 ? -32.351 -14.602 25.826 1.00 87.38 86 ASP A CA 1
ATOM 728 C C . ASP A 1 86 ? -31.558 -13.934 24.693 1.00 87.38 86 ASP A C 1
ATOM 730 O O . ASP A 1 86 ? -31.335 -14.513 23.631 1.00 87.38 86 ASP A O 1
ATOM 734 N N . LYS A 1 87 ? -30.992 -12.748 24.956 1.00 88.69 87 LYS A N 1
ATOM 735 C CA . LYS A 1 87 ? -30.123 -12.049 24.001 1.00 88.69 87 LYS A CA 1
ATOM 736 C C . LYS A 1 87 ? -28.837 -12.820 23.686 1.00 88.69 87 LYS A C 1
ATOM 738 O O . LYS A 1 87 ? -28.302 -12.706 22.579 1.00 88.69 87 LYS A O 1
ATOM 743 N N . LEU A 1 88 ? -28.261 -13.539 24.648 1.00 82.62 88 LEU A N 1
ATOM 744 C CA . LEU A 1 88 ? -27.085 -14.372 24.394 1.00 82.62 88 LEU A CA 1
ATOM 745 C C . LEU A 1 88 ? -27.426 -15.603 23.560 1.00 82.62 88 LEU A C 1
ATOM 747 O O . LEU A 1 88 ? -26.612 -15.976 22.710 1.00 82.62 88 LEU A O 1
ATOM 751 N N . ASP A 1 89 ? -28.596 -16.191 23.785 1.00 85.56 89 ASP A N 1
ATOM 752 C CA . ASP A 1 89 ? -29.064 -17.357 23.046 1.00 85.56 89 ASP A CA 1
ATOM 753 C C . ASP A 1 89 ? -29.403 -16.982 21.599 1.00 85.56 89 ASP A C 1
ATOM 755 O O . ASP A 1 89 ? -28.845 -17.563 20.670 1.00 85.56 89 ASP A O 1
ATOM 759 N N . GLU A 1 90 ? -30.119 -15.873 21.382 1.00 86.38 90 GLU A N 1
ATOM 760 C CA . GLU A 1 90 ? -30.328 -15.299 20.044 1.00 86.38 90 GLU A CA 1
ATOM 761 C C . GLU A 1 90 ? -28.997 -15.041 19.312 1.00 86.38 90 GLU A C 1
ATOM 763 O O . GLU A 1 90 ? -28.856 -15.293 18.112 1.00 86.38 90 GLU A O 1
ATOM 768 N N . ASN A 1 91 ? -27.973 -14.556 20.025 1.00 82.62 91 ASN A N 1
ATOM 769 C CA . ASN A 1 91 ? -26.640 -14.342 19.456 1.00 82.62 91 ASN A CA 1
ATOM 770 C C . ASN A 1 91 ? -25.883 -15.641 19.173 1.00 82.62 91 ASN A C 1
ATOM 772 O O . ASN A 1 91 ? -24.981 -15.653 18.328 1.00 82.62 91 ASN A O 1
ATOM 776 N N . ARG A 1 92 ? -26.163 -16.713 19.912 1.00 85.25 92 ARG A N 1
ATOM 777 C CA . ARG A 1 92 ? -25.618 -18.040 19.639 1.00 85.25 92 ARG A CA 1
ATOM 778 C C . ARG A 1 92 ? -26.267 -18.610 18.380 1.00 85.25 92 ARG A C 1
ATOM 780 O O . ARG A 1 92 ? -25.531 -18.891 17.441 1.00 85.25 92 ARG A O 1
ATOM 787 N N . GLU A 1 93 ? -27.594 -18.650 18.311 1.00 82.12 93 GLU A N 1
ATOM 788 C CA . GLU A 1 93 ? -28.339 -19.122 17.135 1.00 82.12 93 GLU A CA 1
ATOM 789 C C . GLU A 1 93 ? -27.988 -18.326 15.874 1.00 82.12 93 GLU A C 1
ATOM 791 O O . GLU A 1 93 ? -27.845 -18.869 14.781 1.00 82.12 93 GLU A O 1
ATOM 796 N N . ARG A 1 94 ? -27.803 -17.008 16.004 1.00 81.75 94 ARG A N 1
ATOM 797 C CA . ARG A 1 94 ? -27.352 -16.157 14.896 1.00 81.75 94 ARG A CA 1
ATOM 798 C C . ARG A 1 94 ? -25.966 -16.560 14.388 1.00 81.75 94 ARG A C 1
ATOM 800 O O . ARG A 1 94 ? -25.754 -16.568 13.182 1.00 81.75 94 ARG A O 1
ATOM 807 N N . ARG A 1 95 ? -25.019 -16.857 15.285 1.00 78.50 95 ARG A N 1
ATOM 808 C CA . ARG A 1 95 ? -23.669 -17.300 14.899 1.00 78.50 95 ARG A CA 1
ATOM 809 C C . ARG A 1 95 ? -23.702 -18.676 14.255 1.00 78.50 95 ARG A C 1
ATOM 811 O O . ARG A 1 95 ? -23.005 -18.882 13.273 1.00 78.50 95 ARG A O 1
ATOM 818 N N . GLU A 1 96 ? -24.512 -19.584 14.787 1.00 79.25 96 GLU A N 1
ATOM 819 C CA . GLU A 1 96 ? -24.718 -20.914 14.208 1.00 79.25 96 GLU A CA 1
ATOM 820 C C . GLU A 1 96 ? -25.269 -20.790 12.780 1.00 79.25 96 GLU A C 1
ATOM 822 O O . GLU A 1 96 ? -24.654 -21.321 11.861 1.00 79.25 96 GLU A O 1
ATOM 827 N N . ARG A 1 97 ? -26.277 -19.937 12.549 1.00 79.06 97 ARG A N 1
ATOM 828 C CA . ARG A 1 97 ? -26.775 -19.637 11.193 1.00 79.06 97 ARG A CA 1
ATOM 829 C C . ARG A 1 97 ? -25.727 -19.030 10.263 1.00 79.06 97 ARG A C 1
ATOM 831 O O . ARG A 1 97 ? -25.662 -19.419 9.105 1.00 79.06 97 ARG A O 1
ATOM 838 N N . ASP A 1 98 ? -24.905 -18.095 10.742 1.00 74.62 98 ASP A N 1
ATOM 839 C CA . ASP A 1 98 ? -23.823 -17.515 9.931 1.00 74.62 98 ASP A CA 1
ATOM 840 C C . ASP A 1 98 ? -22.752 -18.569 9.567 1.00 74.62 98 ASP A C 1
ATOM 842 O O . ASP A 1 98 ? -22.132 -18.473 8.509 1.00 74.62 98 ASP A O 1
ATOM 846 N N . HIS A 1 99 ? -22.524 -19.567 10.431 1.00 72.50 99 HIS A N 1
ATOM 847 C CA . HIS A 1 99 ? -21.598 -20.682 10.192 1.00 72.50 99 HIS A CA 1
ATOM 848 C C . HIS A 1 99 ? -22.193 -21.793 9.314 1.00 72.50 99 HIS A C 1
ATOM 850 O O . HIS A 1 99 ? -21.440 -22.512 8.660 1.00 72.50 99 HIS A O 1
ATOM 856 N N . GLU A 1 100 ? -23.518 -21.916 9.281 1.00 68.00 100 GLU A N 1
ATOM 857 C CA . GLU A 1 100 ? -24.267 -22.833 8.416 1.00 68.00 100 GLU A CA 1
ATOM 858 C C . GLU A 1 100 ? -24.464 -22.304 6.990 1.00 68.00 100 GLU A C 1
ATOM 860 O O . GLU A 1 100 ? -24.975 -23.037 6.142 1.00 68.00 100 GLU A O 1
ATOM 865 N N . VAL A 1 101 ? -24.027 -21.072 6.687 1.00 67.62 101 VAL A N 1
ATOM 866 C CA . VAL A 1 101 ? -23.927 -20.580 5.303 1.00 67.62 101 VAL A CA 1
ATOM 867 C C . VAL A 1 101 ? -22.808 -21.336 4.587 1.00 67.62 101 VAL A C 1
ATOM 869 O O . VAL A 1 101 ? -21.668 -20.885 4.465 1.00 67.62 101 VAL A O 1
ATOM 872 N N . LEU A 1 102 ? -23.139 -22.548 4.158 1.00 62.00 102 LEU A N 1
ATOM 873 C CA . LEU A 1 102 ? -22.345 -23.368 3.262 1.00 62.00 102 LEU A CA 1
ATOM 874 C C . LEU A 1 102 ? -22.488 -22.824 1.833 1.00 62.00 102 LEU A C 1
ATOM 876 O O . LEU A 1 102 ? -23.442 -22.113 1.519 1.00 62.00 102 LEU A O 1
ATOM 880 N N . ARG A 1 103 ? -21.540 -23.173 0.954 1.00 62.97 103 ARG A N 1
ATOM 881 C CA . ARG A 1 103 ? -21.771 -23.058 -0.496 1.00 62.97 103 ARG A CA 1
ATOM 882 C C . ARG A 1 103 ? -23.076 -23.789 -0.821 1.00 62.97 103 ARG A C 1
ATOM 884 O O . ARG A 1 103 ? -23.280 -24.895 -0.319 1.00 62.97 103 ARG A O 1
ATOM 891 N N . GLY A 1 104 ? -23.940 -23.160 -1.604 1.00 67.62 104 GLY A N 1
ATOM 892 C CA . GLY A 1 104 ? -25.193 -23.734 -2.077 1.00 67.62 104 GLY A CA 1
ATOM 893 C C . GLY A 1 104 ? -24.955 -24.862 -3.077 1.00 67.62 104 GLY A C 1
ATOM 894 O O . GLY A 1 104 ? -23.843 -25.375 -3.225 1.00 67.62 104 GLY A O 1
ATOM 895 N N . GLY A 1 105 ? -26.022 -25.282 -3.755 1.00 74.50 105 GLY A N 1
ATOM 896 C CA . GLY A 1 105 ? -26.028 -26.420 -4.672 1.00 74.50 105 GLY A CA 1
ATOM 897 C C . GLY A 1 105 ? -25.199 -26.233 -5.943 1.00 74.50 105 GLY A C 1
ATOM 898 O O . GLY A 1 105 ? -25.161 -27.146 -6.766 1.00 74.50 105 GLY A O 1
ATOM 899 N N . VAL A 1 106 ? -24.518 -25.091 -6.104 1.00 74.56 106 VAL A N 1
ATOM 900 C CA . VAL A 1 106 ? -23.663 -24.790 -7.253 1.00 74.56 106 VAL A CA 1
ATOM 901 C C . VAL A 1 106 ? -22.509 -25.800 -7.326 1.00 74.56 106 VAL A C 1
ATOM 903 O O . VAL A 1 106 ? -21.636 -25.814 -6.445 1.00 74.56 106 VAL A O 1
ATOM 906 N N . PRO A 1 107 ? -22.442 -26.624 -8.389 1.00 75.94 107 PRO A N 1
ATOM 907 C CA . PRO A 1 107 ? -21.342 -27.557 -8.580 1.00 75.94 107 PRO A CA 1
ATOM 908 C C . PRO A 1 107 ? -19.998 -26.827 -8.620 1.00 75.94 107 PRO A C 1
ATOM 910 O O . PRO A 1 107 ? -19.873 -25.743 -9.192 1.00 75.94 107 PRO A O 1
ATOM 913 N N . LEU A 1 108 ? -18.955 -27.441 -8.060 1.00 67.38 108 LEU A N 1
ATOM 914 C CA . LEU A 1 108 ? -17.606 -26.860 -8.043 1.00 67.38 108 LEU A CA 1
ATOM 915 C C . LEU A 1 108 ? -17.050 -26.599 -9.459 1.00 67.38 108 LEU A C 1
ATOM 917 O O . LEU A 1 108 ? -16.187 -25.743 -9.634 1.00 67.38 108 LEU A O 1
ATOM 921 N N . GLU A 1 109 ? -17.573 -27.330 -10.441 1.00 66.31 109 GLU A N 1
ATOM 922 C CA . GLU A 1 109 ? -17.216 -27.294 -11.860 1.00 66.31 109 GLU A CA 1
ATOM 923 C C . GLU A 1 109 ? -17.961 -26.202 -12.650 1.00 66.31 109 GLU A C 1
ATOM 925 O O . GLU A 1 109 ? -17.654 -25.981 -13.818 1.00 66.31 109 GLU A O 1
ATOM 930 N N . TYR A 1 110 ? -18.918 -25.483 -12.049 1.00 67.25 110 TYR A N 1
ATOM 931 C CA . TYR A 1 110 ? -19.649 -24.424 -12.748 1.00 67.25 110 TYR A CA 1
ATOM 932 C C . TYR A 1 110 ? -18.707 -23.278 -13.159 1.00 67.25 110 TYR A C 1
ATOM 934 O O . TYR A 1 110 ? -18.050 -22.652 -12.323 1.00 67.25 110 TYR A O 1
ATOM 942 N N . GLY A 1 111 ? -18.617 -23.022 -14.467 1.00 63.50 111 GLY A N 1
ATOM 943 C CA . GLY A 1 111 ? -17.661 -22.079 -15.059 1.00 63.50 111 GLY A CA 1
ATOM 944 C C . GLY A 1 111 ? -16.232 -22.622 -15.212 1.00 63.50 111 GLY A C 1
ATOM 945 O O . GLY A 1 111 ? -15.354 -21.893 -15.681 1.00 63.50 111 GLY A O 1
ATOM 946 N N . ALA A 1 112 ? -15.976 -23.883 -14.846 1.00 64.25 112 ALA A N 1
ATOM 947 C CA . ALA A 1 112 ? -14.765 -24.578 -15.257 1.00 64.25 112 ALA A CA 1
ATOM 948 C C . ALA A 1 112 ? -14.869 -24.903 -16.753 1.00 64.25 112 ALA A C 1
ATOM 950 O O . ALA A 1 112 ? -15.900 -25.358 -17.244 1.00 64.25 112 ALA A O 1
ATOM 951 N N . VAL A 1 113 ? -13.799 -24.636 -17.500 1.00 58.16 113 VAL A N 1
ATOM 952 C CA . VAL A 1 113 ? -13.739 -25.001 -18.918 1.00 58.16 113 VAL A CA 1
ATOM 953 C C . VAL A 1 113 ? -13.787 -26.526 -19.013 1.00 58.16 113 VAL A C 1
ATOM 955 O O . VAL A 1 113 ? -12.997 -27.190 -18.341 1.00 58.16 113 VAL A O 1
ATOM 958 N N . GLN A 1 114 ? -14.690 -27.068 -19.839 1.00 60.78 114 GLN A N 1
ATOM 959 C CA . GLN A 1 114 ? -14.773 -28.511 -20.078 1.00 60.78 114 GLN A CA 1
ATOM 960 C C . GLN A 1 114 ? -13.403 -29.063 -20.509 1.00 60.78 114 GLN A C 1
ATOM 962 O O . GLN A 1 114 ? -12.664 -28.422 -21.270 1.00 60.78 114 GLN A O 1
ATOM 967 N N . GLU A 1 115 ? -13.044 -30.230 -19.972 1.00 57.69 115 GLU A N 1
ATOM 968 C CA . GLU A 1 115 ? -11.737 -30.859 -20.164 1.00 57.69 115 GLU A CA 1
ATOM 969 C C . GLU A 1 115 ? -11.343 -30.912 -21.651 1.00 57.69 115 GLU A C 1
ATOM 971 O O . GLU A 1 115 ? -12.103 -31.371 -22.500 1.00 57.69 115 GLU A O 1
ATOM 976 N N . GLY A 1 116 ? -10.130 -30.445 -21.974 1.00 62.41 116 GLY A N 1
ATOM 977 C CA . GLY A 1 116 ? -9.538 -30.584 -23.313 1.00 62.41 116 GLY A CA 1
ATOM 978 C C . GLY A 1 116 ? -9.241 -29.285 -24.065 1.00 62.41 116 GLY A C 1
ATOM 979 O O . GLY A 1 116 ? -8.522 -29.324 -25.064 1.00 62.41 116 GLY A O 1
ATOM 980 N N . THR A 1 117 ? -9.690 -28.121 -23.584 1.00 60.84 117 THR A N 1
ATOM 981 C CA . THR A 1 117 ? -9.345 -26.836 -24.224 1.00 60.84 117 THR A CA 1
ATOM 982 C C . THR A 1 117 ? -8.061 -26.258 -23.621 1.00 60.84 117 THR A C 1
ATOM 984 O O . THR A 1 117 ? -8.074 -25.628 -22.562 1.00 60.84 117 THR A O 1
ATOM 987 N N . ILE A 1 118 ? -6.919 -26.470 -24.284 1.00 63.41 118 ILE A N 1
ATOM 988 C CA . ILE A 1 118 ? -5.641 -25.855 -23.893 1.00 63.41 118 ILE A CA 1
ATOM 989 C C . ILE A 1 118 ? -5.689 -24.372 -24.274 1.00 63.41 118 ILE A C 1
ATOM 991 O O . ILE A 1 118 ? -5.425 -24.006 -25.418 1.00 63.41 118 ILE A O 1
ATOM 995 N N . PHE A 1 119 ? -6.005 -23.499 -23.317 1.00 63.28 119 PHE A N 1
ATOM 996 C CA . PHE A 1 119 ? -5.796 -22.066 -23.504 1.00 63.28 119 PHE A CA 1
ATOM 997 C C . PHE A 1 119 ? -4.297 -21.765 -23.441 1.00 63.28 119 PHE A C 1
ATOM 999 O O . PHE A 1 119 ? -3.644 -22.114 -22.451 1.00 63.28 119 PHE A O 1
ATOM 1006 N N . PRO A 1 120 ? -3.725 -21.095 -24.456 1.00 74.12 120 PRO A N 1
ATOM 1007 C CA . PRO A 1 120 ? -2.363 -20.610 -24.364 1.00 74.12 120 PRO A CA 1
ATOM 1008 C C . PRO A 1 120 ? -2.184 -19.779 -23.093 1.00 74.12 120 PRO A C 1
ATOM 1010 O O . PRO A 1 120 ? -2.942 -18.839 -22.849 1.00 74.12 120 PRO A O 1
ATOM 1013 N N . ALA A 1 121 ? -1.165 -20.096 -22.291 1.00 69.81 121 ALA A N 1
ATOM 1014 C CA . ALA A 1 121 ? -0.946 -19.455 -20.991 1.00 69.81 121 ALA A CA 1
ATOM 1015 C C . ALA A 1 121 ? -0.883 -17.916 -21.077 1.00 69.81 121 ALA A C 1
ATOM 1017 O O . ALA A 1 121 ? -1.256 -17.227 -20.129 1.00 69.81 121 ALA A O 1
ATOM 1018 N N . PHE A 1 122 ? -0.474 -17.369 -22.228 1.00 69.25 122 PHE A N 1
ATOM 1019 C CA . PHE A 1 122 ? -0.455 -15.928 -22.467 1.00 69.25 122 PHE A CA 1
ATOM 1020 C C . PHE A 1 122 ? -1.854 -15.291 -22.478 1.00 69.25 122 PHE A C 1
ATOM 1022 O O . PHE A 1 122 ? -1.988 -14.179 -21.978 1.00 69.25 122 PHE A O 1
ATOM 1029 N N . LEU A 1 123 ? -2.896 -15.983 -22.958 1.00 71.19 123 LEU A N 1
ATOM 1030 C CA . LEU A 1 123 ? -4.287 -15.497 -22.919 1.00 71.19 123 LEU A CA 1
ATOM 1031 C C . LEU A 1 123 ? -4.865 -15.513 -21.499 1.00 71.19 123 LEU A C 1
ATOM 1033 O O . LEU A 1 123 ? -5.791 -14.770 -21.179 1.00 71.19 123 LEU A O 1
ATOM 1037 N N . CYS A 1 124 ? -4.286 -16.329 -20.619 1.00 72.44 124 CYS A N 1
ATOM 1038 C CA . CYS A 1 124 ? -4.615 -16.344 -19.199 1.00 72.44 124 CYS A CA 1
ATOM 1039 C C . CYS A 1 124 ? -3.858 -15.279 -18.393 1.00 72.44 124 CYS A C 1
ATOM 1041 O O . CYS A 1 124 ? -4.123 -15.135 -17.199 1.00 72.44 124 CYS A O 1
ATOM 1043 N N . SER A 1 125 ? -2.946 -14.520 -19.014 1.00 76.88 125 SER A N 1
ATOM 1044 C CA . SER A 1 125 ? -2.272 -13.410 -18.344 1.00 76.88 125 SER A CA 1
ATOM 1045 C C . SER A 1 125 ? -3.300 -12.353 -17.916 1.00 76.88 125 SER A C 1
ATOM 1047 O O . SER A 1 125 ? -4.124 -11.945 -18.740 1.00 76.88 125 SER A O 1
ATOM 1049 N N . PRO A 1 126 ? -3.243 -11.851 -16.668 1.00 71.31 126 PRO A N 1
ATOM 1050 C CA . PRO A 1 126 ? -4.105 -10.762 -16.209 1.00 71.31 126 PRO A CA 1
ATOM 1051 C C . PRO A 1 126 ? -4.067 -9.544 -17.138 1.00 71.31 126 PRO A C 1
ATOM 1053 O O . PRO A 1 126 ? -5.105 -8.953 -17.405 1.00 71.31 126 PRO A O 1
ATOM 1056 N N . PHE A 1 127 ? -2.891 -9.235 -17.698 1.00 71.94 127 PHE A N 1
ATOM 1057 C CA . PHE A 1 127 ? -2.714 -8.146 -18.660 1.00 71.94 127 PHE A CA 1
ATOM 1058 C C . PHE A 1 127 ? -3.529 -8.363 -19.941 1.00 71.94 127 PHE A C 1
ATOM 1060 O O . PHE A 1 127 ? -4.178 -7.445 -20.429 1.00 71.94 127 PHE A O 1
ATOM 1067 N N . TRP A 1 128 ? -3.530 -9.590 -20.471 1.00 75.19 128 TRP A N 1
ATOM 1068 C CA . TRP A 1 128 ? -4.301 -9.929 -21.668 1.00 75.19 128 TRP A CA 1
ATOM 1069 C C . TRP A 1 128 ? -5.804 -9.894 -21.403 1.00 75.19 128 TRP A C 1
ATOM 1071 O O . TRP A 1 128 ? -6.563 -9.385 -22.221 1.00 75.19 128 TRP A O 1
ATOM 1081 N N . ARG A 1 129 ? -6.241 -10.383 -20.238 1.00 75.12 129 ARG A N 1
ATOM 1082 C CA . ARG A 1 129 ? -7.652 -10.315 -19.831 1.00 75.12 129 ARG A CA 1
ATOM 1083 C C . ARG A 1 129 ? -8.130 -8.876 -19.682 1.00 75.12 129 ARG A C 1
ATOM 1085 O O . ARG A 1 129 ? -9.218 -8.550 -20.138 1.00 75.12 129 ARG A O 1
ATOM 1092 N N . GLU A 1 130 ? -7.307 -8.020 -19.087 1.00 71.38 130 GLU A N 1
ATOM 1093 C CA . GLU A 1 130 ? -7.595 -6.596 -18.937 1.00 71.38 130 GLU A CA 1
ATOM 1094 C C . GLU A 1 130 ? -7.681 -5.891 -20.299 1.00 71.38 130 GLU A C 1
ATOM 1096 O O . GLU A 1 130 ? -8.643 -5.166 -20.553 1.00 71.38 130 GLU A O 1
ATOM 1101 N N . LEU A 1 131 ? -6.761 -6.197 -21.219 1.00 75.06 131 LEU A N 1
ATOM 1102 C CA . LEU A 1 131 ? -6.787 -5.690 -22.592 1.00 75.06 131 LEU A CA 1
ATOM 1103 C C . LEU A 1 131 ? -8.064 -6.110 -23.335 1.00 75.06 131 LEU A C 1
ATOM 1105 O O . LEU A 1 131 ? -8.720 -5.270 -23.948 1.00 75.06 131 LEU A O 1
ATOM 1109 N N . CYS A 1 132 ? -8.466 -7.379 -23.223 1.00 75.31 132 CYS A N 1
ATOM 1110 C CA . CYS A 1 132 ? -9.714 -7.878 -23.807 1.00 75.31 132 CYS A CA 1
ATOM 1111 C C . CYS A 1 132 ? -10.974 -7.306 -23.135 1.00 75.31 132 CYS A C 1
ATOM 1113 O O . CYS A 1 132 ? -12.006 -7.194 -23.787 1.00 75.31 132 CYS A O 1
ATOM 1115 N N . SER A 1 133 ? -10.909 -6.937 -21.850 1.00 74.25 133 SER A N 1
ATOM 1116 C CA . SER A 1 133 ? -12.051 -6.386 -21.104 1.00 74.25 133 SER A CA 1
ATOM 1117 C C . SER A 1 133 ? -12.425 -4.952 -21.503 1.00 74.25 133 SER A C 1
ATOM 1119 O O . SER A 1 133 ? -13.458 -4.447 -21.072 1.00 74.25 133 SER A O 1
ATOM 1121 N N . GLY A 1 134 ? -11.584 -4.274 -22.294 1.00 69.81 134 GLY A N 1
ATOM 1122 C CA . GLY A 1 134 ? -11.778 -2.870 -22.662 1.00 69.81 134 GLY A CA 1
ATOM 1123 C C . GLY A 1 134 ? -11.462 -1.878 -21.535 1.00 69.81 134 GLY A C 1
ATOM 1124 O O . GLY A 1 134 ? -11.644 -0.676 -21.717 1.00 69.81 134 GLY A O 1
ATOM 1125 N N . TYR A 1 135 ? -10.955 -2.339 -20.386 1.00 66.81 135 TYR A N 1
ATOM 1126 C CA . TYR A 1 135 ? -10.523 -1.485 -19.278 1.00 66.81 135 TYR A CA 1
ATOM 1127 C C . TYR A 1 135 ? -9.102 -0.952 -19.533 1.00 66.81 135 TYR A C 1
ATOM 1129 O O . TYR A 1 135 ? -8.105 -1.439 -19.008 1.00 66.81 135 TYR A O 1
ATOM 1137 N N . PHE A 1 136 ? -8.991 0.050 -20.405 1.00 68.12 136 PHE A N 1
ATOM 1138 C CA . PHE A 1 136 ? -7.705 0.510 -20.943 1.00 68.12 136 PHE A CA 1
ATOM 1139 C C . PHE A 1 136 ? -6.952 1.510 -20.053 1.00 68.12 136 PHE A C 1
ATOM 1141 O O . PHE A 1 136 ? -5.812 1.837 -20.366 1.00 68.12 136 PHE A O 1
ATOM 1148 N N . LEU A 1 137 ? -7.538 2.024 -18.964 1.00 66.38 137 LEU A N 1
ATOM 1149 C CA . LEU A 1 137 ? -6.902 3.084 -18.160 1.00 66.38 137 LEU A CA 1
ATOM 1150 C C . LEU A 1 137 ? -5.538 2.655 -17.595 1.00 66.38 137 LEU A C 1
ATOM 1152 O O . LEU A 1 137 ? -4.578 3.422 -17.646 1.00 66.38 137 LEU A O 1
ATOM 1156 N N . ASN A 1 138 ? -5.419 1.402 -17.152 1.00 62.66 138 ASN A N 1
ATOM 1157 C CA . ASN A 1 138 ? -4.153 0.837 -16.671 1.00 62.66 138 ASN A CA 1
ATOM 1158 C C . ASN A 1 138 ? -3.138 0.581 -17.800 1.00 62.66 138 ASN A C 1
ATOM 1160 O O . ASN A 1 138 ? -1.939 0.457 -17.544 1.00 62.66 138 ASN A O 1
ATOM 1164 N N . ILE A 1 139 ? -3.609 0.513 -19.047 1.00 65.88 139 ILE A N 1
ATOM 1165 C CA . ILE A 1 139 ? -2.785 0.342 -20.247 1.00 65.88 139 ILE A CA 1
ATOM 1166 C C . ILE A 1 139 ? -2.291 1.706 -20.745 1.00 65.88 139 ILE A C 1
ATOM 1168 O O . ILE A 1 139 ? -1.107 1.835 -21.049 1.00 65.88 139 ILE A O 1
ATOM 1172 N N . ILE A 1 140 ? -3.160 2.726 -20.772 1.00 66.62 140 ILE A N 1
ATOM 1173 C CA . ILE A 1 140 ? -2.819 4.089 -21.210 1.00 66.62 140 ILE A CA 1
ATOM 1174 C C . ILE A 1 140 ? -1.781 4.706 -20.273 1.00 66.62 140 ILE A C 1
ATOM 1176 O O . ILE A 1 140 ? -0.739 5.152 -20.735 1.00 66.62 140 ILE A O 1
ATOM 1180 N N . PHE A 1 141 ? -1.990 4.628 -18.958 1.00 65.50 141 PHE A N 1
ATOM 1181 C CA . PHE A 1 141 ? -1.023 5.128 -17.973 1.00 65.50 141 PHE A CA 1
ATOM 1182 C C . PHE A 1 141 ? 0.034 4.086 -17.591 1.00 65.50 141 PHE A C 1
ATOM 1184 O O . PHE A 1 141 ? 0.615 4.111 -16.503 1.00 65.50 141 PHE A O 1
ATOM 1191 N N . GLY A 1 142 ? 0.333 3.168 -18.512 1.00 75.19 142 GLY A N 1
ATOM 1192 C CA . GLY A 1 142 ? 1.390 2.174 -18.382 1.00 75.19 142 GLY A CA 1
ATOM 1193 C C . GLY A 1 142 ? 2.807 2.759 -18.421 1.00 75.19 142 GLY A C 1
ATOM 1194 O O . GLY A 1 142 ? 3.757 1.986 -18.528 1.00 75.19 142 GLY A O 1
ATOM 1195 N N . CYS A 1 143 ? 2.976 4.078 -18.322 1.00 85.56 143 CYS A N 1
ATOM 1196 C CA . CYS A 1 143 ? 4.250 4.778 -18.402 1.00 85.56 143 CYS A CA 1
ATOM 1197 C C . CYS A 1 143 ? 4.766 5.193 -17.005 1.00 85.56 143 CYS A C 1
ATOM 1199 O O . CYS A 1 143 ? 4.019 5.799 -16.230 1.00 85.56 143 CYS A O 1
ATOM 1201 N N . PRO A 1 144 ? 6.051 4.952 -16.668 1.00 91.19 144 PRO A N 1
ATOM 1202 C CA . PRO A 1 144 ? 6.633 5.407 -15.403 1.00 91.19 144 PRO A CA 1
ATOM 1203 C C . PRO A 1 144 ? 6.519 6.915 -15.155 1.00 91.19 144 PRO A C 1
ATOM 1205 O O . PRO A 1 144 ? 6.466 7.352 -14.006 1.00 91.19 144 PRO A O 1
ATOM 1208 N N . TYR A 1 145 ? 6.496 7.727 -16.213 1.00 91.62 145 TYR A N 1
ATOM 1209 C CA . TYR A 1 145 ? 6.519 9.185 -16.093 1.00 91.62 145 TYR A CA 1
ATOM 1210 C C . TYR A 1 145 ? 5.134 9.784 -15.799 1.00 91.62 145 TYR A C 1
ATOM 1212 O O . TYR A 1 145 ? 5.044 10.807 -15.114 1.00 91.62 145 TYR A O 1
ATOM 1220 N N . GLU A 1 146 ? 4.068 9.098 -16.215 1.00 89.94 146 GLU A N 1
ATOM 1221 C CA . GLU A 1 146 ? 2.667 9.543 -16.121 1.00 89.94 146 GLU A CA 1
ATOM 1222 C C . GLU A 1 146 ? 1.905 8.889 -14.958 1.00 89.94 146 GLU A C 1
ATOM 1224 O O . GLU A 1 146 ? 0.781 9.264 -14.651 1.00 89.94 146 GLU A O 1
ATOM 1229 N N . MET A 1 147 ? 2.531 7.970 -14.216 1.00 89.00 147 MET A N 1
ATOM 1230 C CA . MET A 1 147 ? 1.881 7.238 -13.115 1.00 89.00 147 MET A CA 1
ATOM 1231 C C . MET A 1 147 ? 1.317 8.114 -11.976 1.00 89.00 147 MET A C 1
ATOM 1233 O O . MET A 1 147 ? 0.587 7.621 -11.121 1.00 89.00 147 MET A O 1
ATOM 1237 N N . HIS A 1 148 ? 1.674 9.397 -11.927 1.00 90.31 148 HIS A N 1
ATOM 1238 C CA . HIS A 1 148 ? 1.123 10.356 -10.971 1.00 90.31 148 HIS A CA 1
ATOM 1239 C C . HIS A 1 148 ? -0.342 10.719 -11.273 1.00 90.31 148 HIS A C 1
ATOM 1241 O O . HIS A 1 148 ? -1.064 11.099 -10.353 1.00 90.31 148 HIS A O 1
ATOM 1247 N N . GLU A 1 149 ? -0.791 10.553 -12.521 1.00 88.06 149 GLU A N 1
ATOM 1248 C CA . GLU A 1 149 ? -2.178 10.788 -12.948 1.00 88.06 149 GLU A CA 1
ATOM 1249 C C . GLU A 1 149 ? -3.134 9.686 -12.466 1.00 88.06 149 GLU A C 1
ATOM 1251 O O . GLU A 1 149 ? -4.333 9.907 -12.327 1.00 88.06 149 GLU A O 1
ATOM 1256 N N . LEU A 1 150 ? -2.597 8.511 -12.118 1.00 84.00 150 LEU A N 1
ATOM 1257 C CA . LEU A 1 150 ? -3.365 7.392 -11.561 1.00 84.00 150 LEU A CA 1
ATOM 1258 C C . LEU A 1 150 ? -3.747 7.583 -10.084 1.00 84.00 150 LEU A C 1
ATOM 1260 O O . LEU A 1 150 ? -4.495 6.775 -9.529 1.00 84.00 150 LEU A O 1
ATOM 1264 N N . LEU A 1 151 ? -3.210 8.605 -9.412 1.00 86.44 151 LEU A N 1
ATOM 1265 C CA . LEU A 1 151 ? -3.441 8.835 -7.989 1.00 86.44 151 LEU A CA 1
ATOM 1266 C C . LEU A 1 151 ? -4.504 9.906 -7.756 1.00 86.44 151 LEU A C 1
ATOM 1268 O O . LEU A 1 151 ? -4.351 11.045 -8.177 1.00 86.44 151 LEU A O 1
ATOM 1272 N N . ALA A 1 152 ? -5.531 9.553 -6.979 1.00 89.31 152 ALA A N 1
ATOM 1273 C CA . ALA A 1 152 ? -6.582 10.483 -6.559 1.00 89.31 152 ALA A CA 1
ATOM 1274 C C . ALA A 1 152 ? -6.148 11.450 -5.438 1.00 89.31 152 ALA A C 1
ATOM 1276 O O . ALA A 1 152 ? -6.833 12.429 -5.166 1.00 89.31 152 ALA A O 1
ATOM 1277 N N . ASP A 1 153 ? -5.047 11.159 -4.743 1.00 90.31 153 ASP A N 1
ATOM 1278 C CA . ASP A 1 153 ? -4.533 12.005 -3.664 1.00 90.31 153 ASP A CA 1
ATOM 1279 C C . ASP A 1 153 ? -3.566 13.056 -4.230 1.00 90.31 153 ASP A C 1
ATOM 1281 O O . ASP A 1 153 ? -2.482 12.713 -4.712 1.00 90.31 153 ASP A O 1
ATOM 1285 N N . ASP A 1 154 ? -3.944 14.334 -4.130 1.00 92.12 154 ASP A N 1
ATOM 1286 C CA . ASP A 1 154 ? -3.169 15.477 -4.630 1.00 92.12 154 ASP A CA 1
ATOM 1287 C C . ASP A 1 154 ? -1.737 15.534 -4.082 1.00 92.12 154 ASP A C 1
ATOM 1289 O O . ASP A 1 154 ? -0.807 15.920 -4.797 1.00 92.12 154 ASP A O 1
ATOM 1293 N N . PHE A 1 155 ? -1.538 15.192 -2.805 1.00 92.69 155 PHE A N 1
ATOM 1294 C CA . PHE A 1 155 ? -0.216 15.230 -2.188 1.00 92.69 155 PHE A CA 1
ATOM 1295 C C . PHE A 1 155 ? 0.656 14.108 -2.742 1.00 92.69 155 PHE A C 1
ATOM 1297 O O . PHE A 1 155 ? 1.797 14.353 -3.142 1.00 92.69 155 PHE A O 1
ATOM 1304 N N . LEU A 1 156 ? 0.122 12.885 -2.796 1.00 92.06 156 LEU A N 1
ATOM 1305 C CA . LEU A 1 156 ? 0.861 11.745 -3.333 1.00 92.06 156 LEU A CA 1
ATOM 1306 C C . LEU A 1 156 ? 1.155 11.922 -4.827 1.00 92.06 156 LEU A C 1
ATOM 1308 O O . LEU A 1 156 ? 2.274 11.639 -5.255 1.00 92.06 156 LEU A O 1
ATOM 1312 N N . SER A 1 157 ? 0.196 12.448 -5.592 1.00 94.19 157 SER A N 1
ATOM 1313 C CA . SER A 1 157 ? 0.368 12.764 -7.011 1.00 94.19 157 SER A CA 1
ATOM 1314 C C . SER A 1 157 ? 1.516 13.759 -7.220 1.00 94.19 157 SER A C 1
ATOM 1316 O O . SER A 1 157 ? 2.489 13.442 -7.909 1.00 94.19 157 SER A O 1
ATOM 1318 N N . LYS A 1 158 ? 1.504 14.906 -6.521 1.00 95.62 158 LYS A N 1
ATOM 1319 C CA . LYS A 1 158 ? 2.596 15.899 -6.580 1.00 95.62 158 LYS A CA 1
ATOM 1320 C C . LYS A 1 158 ? 3.937 15.324 -6.130 1.00 95.62 158 LYS A C 1
ATOM 1322 O O . LYS A 1 158 ? 4.958 15.544 -6.779 1.00 95.62 158 LYS A O 1
ATOM 1327 N N . MET A 1 159 ? 3.945 14.547 -5.048 1.00 94.88 159 MET A N 1
ATOM 1328 C CA . MET A 1 159 ? 5.162 13.930 -4.521 1.00 94.88 159 MET A CA 1
ATOM 1329 C C . MET A 1 159 ? 5.823 12.998 -5.545 1.00 94.88 159 MET A C 1
ATOM 1331 O O . MET A 1 159 ? 7.052 12.995 -5.644 1.00 94.88 159 MET A O 1
ATOM 1335 N N . ILE A 1 160 ? 5.032 12.220 -6.293 1.00 94.12 160 ILE A N 1
ATOM 1336 C CA . ILE A 1 160 ? 5.535 11.361 -7.371 1.00 94.12 160 ILE A CA 1
ATOM 1337 C C . ILE A 1 160 ? 5.948 12.186 -8.589 1.00 94.12 160 ILE A C 1
ATOM 1339 O O . ILE A 1 160 ? 6.998 11.915 -9.173 1.00 94.12 160 ILE A O 1
ATOM 1343 N N . PHE A 1 161 ? 5.167 13.199 -8.961 1.00 94.75 161 PHE A N 1
ATOM 1344 C CA . PHE A 1 161 ? 5.471 14.071 -10.093 1.00 94.75 161 PHE A CA 1
ATOM 1345 C C . PHE A 1 161 ? 6.850 14.739 -9.961 1.00 94.75 161 PHE A C 1
ATOM 1347 O O . PHE A 1 161 ? 7.617 14.752 -10.923 1.00 94.75 161 PHE A O 1
ATOM 1354 N N . GLU A 1 162 ? 7.202 15.198 -8.757 1.00 95.19 162 GLU A N 1
ATOM 1355 C CA . GLU A 1 162 ? 8.491 15.828 -8.433 1.00 95.19 162 GLU A CA 1
ATOM 1356 C C . GLU A 1 162 ? 9.694 14.865 -8.402 1.00 95.19 162 GLU A C 1
ATOM 1358 O O . GLU A 1 162 ? 10.840 15.300 -8.235 1.00 95.19 162 GLU A O 1
ATOM 1363 N N . LEU A 1 163 ? 9.480 13.549 -8.490 1.00 95.38 163 LEU A N 1
ATOM 1364 C CA . LEU A 1 163 ? 10.589 12.600 -8.536 1.00 95.38 163 LEU A CA 1
ATOM 1365 C C . LEU A 1 163 ? 11.394 12.764 -9.831 1.00 95.38 163 LEU A C 1
ATOM 1367 O O . LEU A 1 163 ? 10.858 13.034 -10.901 1.00 95.38 163 LEU A O 1
ATOM 1371 N N . LYS A 1 164 ? 12.705 12.530 -9.736 1.00 94.81 164 LYS A N 1
ATOM 1372 C CA . LYS A 1 164 ? 13.563 12.398 -10.921 1.00 94.81 164 LYS A CA 1
ATOM 1373 C C . LYS A 1 164 ? 13.114 11.209 -11.770 1.00 94.81 164 LYS A C 1
ATOM 1375 O O . LYS A 1 164 ? 12.668 10.214 -11.203 1.00 94.81 164 LYS A O 1
ATOM 1380 N N . GLU A 1 165 ? 13.324 11.286 -13.077 1.00 94.31 165 GLU A N 1
ATOM 1381 C CA . GLU A 1 165 ? 12.988 10.233 -14.048 1.00 94.31 165 GLU A CA 1
ATOM 1382 C C . GLU A 1 165 ? 13.519 8.853 -13.623 1.00 94.31 165 GLU A C 1
ATOM 1384 O O . GLU A 1 165 ? 12.716 7.944 -13.416 1.00 94.31 165 GLU A O 1
ATOM 1389 N N . ASP A 1 166 ? 14.809 8.736 -13.281 1.00 93.12 166 ASP A N 1
ATOM 1390 C CA . ASP A 1 166 ? 15.406 7.498 -12.743 1.00 93.12 166 ASP A CA 1
ATOM 1391 C C . ASP A 1 166 ? 14.651 6.916 -11.535 1.00 93.12 166 ASP A C 1
ATOM 1393 O O . ASP A 1 166 ? 14.581 5.703 -11.320 1.00 93.12 166 ASP A O 1
ATOM 1397 N N . HIS A 1 167 ? 14.147 7.788 -10.658 1.00 95.00 167 HIS A N 1
ATOM 1398 C CA . HIS A 1 167 ? 13.417 7.367 -9.467 1.00 95.00 167 HIS A CA 1
ATOM 1399 C C . HIS A 1 167 ? 11.972 7.000 -9.792 1.00 95.00 167 HIS A C 1
ATOM 1401 O O . HIS A 1 167 ? 11.422 6.141 -9.103 1.00 95.00 167 HIS A O 1
ATOM 1407 N N . LYS A 1 168 ? 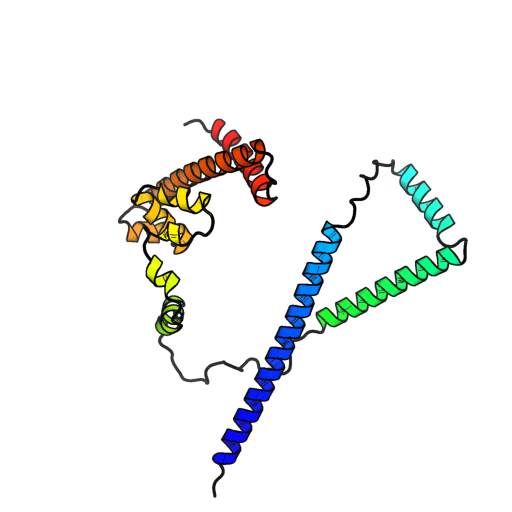11.370 7.625 -10.811 1.00 95.06 168 LYS A N 1
ATOM 1408 C CA . LYS A 1 168 ? 10.040 7.270 -11.308 1.00 95.06 168 LYS A CA 1
ATOM 1409 C C . LYS A 1 168 ? 10.054 5.868 -11.902 1.00 95.06 168 LYS A C 1
ATOM 1411 O O . LYS A 1 168 ? 9.244 5.048 -11.491 1.00 95.06 168 LYS A O 1
ATOM 1416 N N . GLU A 1 169 ? 11.033 5.546 -12.744 1.00 94.19 169 GLU A N 1
ATOM 1417 C CA . GLU A 1 169 ? 11.224 4.191 -13.283 1.00 94.19 169 GLU A CA 1
ATOM 1418 C C . GLU A 1 169 ? 11.405 3.155 -12.174 1.00 94.19 169 GLU A C 1
ATOM 1420 O O . GLU A 1 169 ? 10.694 2.150 -12.114 1.00 94.19 169 GLU A O 1
ATOM 1425 N N . LEU A 1 170 ? 12.316 3.429 -11.237 1.00 95.56 170 LEU A N 1
ATOM 1426 C CA . LEU A 1 170 ? 12.563 2.540 -10.109 1.00 95.56 170 LEU A CA 1
ATOM 1427 C C . LEU A 1 170 ? 11.297 2.311 -9.269 1.00 95.56 170 LEU A C 1
ATOM 1429 O O . LEU A 1 170 ? 11.014 1.178 -8.875 1.00 95.56 170 LEU A O 1
ATOM 1433 N N . PHE A 1 171 ? 10.544 3.375 -8.983 1.00 94.88 171 PHE A N 1
ATOM 1434 C CA . PHE A 1 171 ? 9.301 3.300 -8.220 1.00 94.88 171 PHE A CA 1
ATOM 1435 C C . PHE A 1 171 ? 8.218 2.535 -8.978 1.00 94.88 171 PHE A C 1
ATOM 1437 O O . PHE A 1 171 ? 7.582 1.656 -8.400 1.00 94.88 171 PHE A O 1
ATOM 1444 N N . TYR A 1 172 ? 8.056 2.814 -10.269 1.00 93.38 172 TYR A N 1
ATOM 1445 C CA . TYR A 1 172 ? 7.099 2.152 -11.142 1.00 93.38 172 TYR A CA 1
ATOM 1446 C C . TYR A 1 172 ? 7.312 0.635 -11.148 1.00 93.38 172 TYR A C 1
ATOM 1448 O O . TYR A 1 172 ? 6.401 -0.126 -10.811 1.00 93.38 172 TYR A O 1
ATOM 1456 N N . TYR A 1 173 ? 8.535 0.177 -11.433 1.00 93.75 173 TYR A N 1
ATOM 1457 C CA . TYR A 1 173 ? 8.796 -1.259 -11.496 1.00 93.75 173 TYR A CA 1
ATOM 1458 C C . TYR A 1 173 ? 8.680 -1.937 -10.128 1.00 93.75 173 TYR A C 1
ATOM 1460 O O . TYR A 1 173 ? 8.196 -3.066 -10.036 1.00 93.75 173 TYR A O 1
ATOM 1468 N N . LYS A 1 174 ? 9.076 -1.257 -9.043 1.00 93.06 174 LYS A N 1
ATOM 1469 C CA . LYS A 1 174 ? 8.995 -1.834 -7.696 1.00 93.06 174 LYS A CA 1
ATOM 1470 C C . LYS A 1 174 ? 7.607 -1.868 -7.092 1.00 93.06 174 LYS A C 1
ATOM 1472 O O . LYS A 1 174 ? 7.283 -2.846 -6.423 1.00 93.06 174 LYS A O 1
ATOM 1477 N N . VAL A 1 175 ? 6.819 -0.818 -7.272 1.00 91.12 175 VAL A N 1
ATOM 1478 C CA . VAL A 1 175 ? 5.537 -0.663 -6.579 1.00 91.12 175 VAL A CA 1
ATOM 1479 C C . VAL A 1 175 ? 4.387 -1.114 -7.462 1.00 91.12 175 VAL A C 1
ATOM 1481 O O . VAL A 1 175 ? 3.595 -1.944 -7.026 1.00 91.12 175 VAL A O 1
ATOM 1484 N N . LEU A 1 176 ? 4.320 -0.622 -8.701 1.00 88.06 176 LEU A N 1
ATOM 1485 C CA . LEU A 1 176 ? 3.211 -0.921 -9.609 1.00 88.06 176 LEU A CA 1
ATOM 1486 C C . LEU A 1 176 ? 3.388 -2.288 -10.270 1.00 88.06 176 LEU A C 1
ATOM 1488 O O . LEU A 1 176 ? 2.476 -3.109 -10.235 1.00 88.06 176 LEU A O 1
ATOM 1492 N N . ARG A 1 177 ? 4.580 -2.578 -10.811 1.00 87.12 177 ARG A N 1
ATOM 1493 C CA . ARG A 1 177 ? 4.863 -3.879 -11.451 1.00 87.12 177 ARG A CA 1
ATOM 1494 C C . ARG A 1 177 ? 5.326 -4.966 -10.477 1.00 87.12 177 ARG A C 1
ATOM 1496 O O . ARG A 1 177 ? 5.342 -6.134 -10.845 1.00 87.12 177 ARG A O 1
ATOM 1503 N N . ARG A 1 178 ? 5.658 -4.603 -9.230 1.00 90.19 178 ARG A N 1
ATOM 1504 C CA . ARG A 1 178 ? 6.087 -5.518 -8.150 1.00 90.19 178 ARG A CA 1
ATOM 1505 C C . ARG A 1 178 ? 7.299 -6.396 -8.496 1.00 90.19 178 ARG A C 1
ATOM 1507 O O . ARG A 1 178 ? 7.437 -7.488 -7.949 1.00 90.19 178 ARG A O 1
ATOM 1514 N N . TYR A 1 179 ? 8.196 -5.909 -9.349 1.00 94.12 179 TYR A N 1
ATOM 1515 C CA . TYR A 1 179 ? 9.383 -6.653 -9.775 1.00 94.12 179 TYR A CA 1
ATOM 1516 C C . TYR A 1 179 ? 10.374 -6.888 -8.634 1.00 94.12 179 TYR A C 1
ATOM 1518 O O . TYR A 1 179 ? 10.526 -6.074 -7.712 1.00 94.12 179 TYR A O 1
ATOM 1526 N N . SER A 1 180 ? 11.119 -7.988 -8.711 1.00 94.44 180 SER A N 1
ATOM 1527 C CA . SER A 1 180 ? 12.255 -8.272 -7.835 1.00 94.44 180 SER A CA 1
ATOM 1528 C C . SER A 1 180 ? 13.425 -7.315 -8.116 1.00 94.44 180 SER A C 1
ATOM 1530 O O . SER A 1 180 ? 13.436 -6.565 -9.086 1.00 94.44 180 SER A O 1
ATOM 1532 N N . SER A 1 181 ? 14.389 -7.201 -7.195 1.00 94.31 181 SER A N 1
ATOM 1533 C CA . SER A 1 181 ? 15.476 -6.213 -7.365 1.00 94.31 181 SER A CA 1
ATOM 1534 C C . SER A 1 181 ? 16.456 -6.633 -8.464 1.00 94.31 181 SER A C 1
ATOM 1536 O O . SER A 1 181 ? 17.033 -5.770 -9.121 1.00 94.31 181 SER A O 1
ATOM 1538 N N . ALA A 1 182 ? 16.553 -7.942 -8.711 1.00 95.31 182 ALA A N 1
ATOM 1539 C CA . ALA A 1 182 ? 17.265 -8.518 -9.841 1.00 95.31 182 ALA A CA 1
ATOM 1540 C C . ALA A 1 182 ? 16.557 -8.219 -11.172 1.00 95.31 182 ALA A C 1
ATOM 1542 O O . ALA A 1 182 ? 17.213 -7.777 -12.106 1.00 95.31 182 ALA A O 1
ATOM 1543 N N . GLU A 1 183 ? 15.229 -8.368 -11.237 1.00 95.25 183 GLU A N 1
ATOM 1544 C CA . GLU A 1 183 ? 14.438 -8.038 -12.436 1.00 95.25 183 GLU A CA 1
ATOM 1545 C C . GLU A 1 183 ? 14.538 -6.557 -12.801 1.00 95.25 183 GLU A C 1
ATOM 1547 O O . GLU A 1 183 ? 14.802 -6.220 -13.948 1.00 95.25 183 GLU A O 1
ATOM 1552 N N . VAL A 1 184 ? 14.401 -5.658 -11.821 1.00 95.56 184 VAL A N 1
ATOM 1553 C CA . VAL A 1 184 ? 14.580 -4.216 -12.061 1.00 95.56 184 VAL A CA 1
ATOM 1554 C C . VAL A 1 184 ? 16.003 -3.905 -12.524 1.00 95.56 184 VAL A C 1
ATOM 1556 O O . VAL A 1 184 ? 16.198 -3.052 -13.384 1.00 95.56 184 VAL A O 1
ATOM 1559 N N . GLY A 1 185 ? 16.998 -4.598 -11.965 1.00 95.62 185 GLY A N 1
ATOM 1560 C CA . GLY A 1 185 ? 18.384 -4.482 -12.401 1.00 95.62 185 GLY A CA 1
ATOM 1561 C C . GLY A 1 185 ? 18.580 -4.911 -13.854 1.00 95.62 185 GLY A C 1
ATOM 1562 O O . GLY A 1 185 ? 19.273 -4.220 -14.588 1.00 95.62 185 GLY A O 1
ATOM 1563 N N . ALA A 1 186 ? 17.920 -5.989 -14.280 1.00 96.00 186 ALA A N 1
ATOM 1564 C CA . ALA A 1 186 ? 17.949 -6.452 -15.664 1.00 96.00 186 ALA A CA 1
ATOM 1565 C C . ALA A 1 186 ? 17.254 -5.480 -16.633 1.00 96.00 186 ALA A C 1
ATOM 1567 O O . ALA A 1 186 ? 17.710 -5.323 -17.754 1.00 96.00 186 ALA A O 1
ATOM 1568 N N . VAL A 1 187 ? 16.178 -4.809 -16.207 1.00 93.81 187 VAL A N 1
ATOM 1569 C CA . VAL A 1 187 ? 15.464 -3.822 -17.042 1.00 93.81 187 VAL A CA 1
ATOM 1570 C C . VAL A 1 187 ? 16.237 -2.508 -17.178 1.00 93.81 187 VAL A C 1
ATOM 1572 O O . VAL A 1 187 ? 16.206 -1.885 -18.231 1.00 93.81 187 VAL A O 1
ATOM 1575 N N . LEU A 1 188 ? 16.905 -2.067 -16.108 1.00 92.38 188 LEU A N 1
ATOM 1576 C CA . LEU A 1 188 ? 17.616 -0.783 -16.053 1.00 92.38 188 LEU A CA 1
ATOM 1577 C C . LEU A 1 188 ? 19.132 -0.907 -16.283 1.00 92.38 188 LEU A C 1
ATOM 1579 O O . LEU A 1 188 ? 19.859 0.042 -15.979 1.00 92.38 188 LEU A O 1
ATOM 1583 N N . ASP A 1 189 ? 19.612 -2.077 -16.716 1.00 94.44 189 ASP A N 1
ATOM 1584 C CA . ASP A 1 189 ? 21.034 -2.418 -16.882 1.00 94.44 189 ASP A CA 1
ATOM 1585 C C . ASP A 1 189 ? 21.905 -2.035 -15.668 1.00 94.44 189 ASP A C 1
ATOM 1587 O O . ASP A 1 189 ? 22.989 -1.452 -15.758 1.00 94.44 189 ASP A O 1
ATOM 1591 N N . GLN A 1 190 ? 21.410 -2.344 -14.469 1.00 94.69 190 GLN A N 1
ATOM 1592 C CA . GLN A 1 190 ? 22.041 -2.015 -13.194 1.00 94.69 190 GLN A CA 1
ATOM 1593 C C . GLN A 1 190 ? 22.191 -3.245 -12.304 1.00 94.69 190 GLN A C 1
ATOM 1595 O O . GLN A 1 190 ? 21.386 -4.170 -12.307 1.00 94.69 190 GLN A O 1
ATOM 1600 N N . THR A 1 191 ? 23.211 -3.238 -11.446 1.00 96.44 191 THR A N 1
ATOM 1601 C CA . THR A 1 191 ? 23.392 -4.326 -10.479 1.00 96.44 191 THR A CA 1
ATOM 1602 C C . THR A 1 191 ? 22.293 -4.314 -9.412 1.00 96.44 191 THR A C 1
ATOM 1604 O O . THR A 1 191 ? 21.903 -3.253 -8.914 1.00 96.44 191 THR A O 1
ATOM 1607 N N . ASP A 1 192 ? 21.858 -5.499 -8.973 1.00 95.94 192 ASP A N 1
ATOM 1608 C CA . ASP A 1 192 ? 20.876 -5.664 -7.888 1.00 95.94 192 ASP A CA 1
ATOM 1609 C C . ASP A 1 192 ? 21.257 -4.859 -6.625 1.00 95.94 192 ASP A C 1
ATOM 1611 O O . ASP A 1 192 ? 20.427 -4.186 -6.006 1.00 95.94 192 ASP A O 1
ATOM 1615 N N . ARG A 1 193 ? 22.549 -4.846 -6.267 1.00 94.38 193 ARG A N 1
ATOM 1616 C CA . ARG A 1 193 ? 23.061 -4.056 -5.137 1.00 94.38 193 ARG A CA 1
ATOM 1617 C C . ARG A 1 193 ? 22.810 -2.557 -5.326 1.00 94.38 193 ARG A C 1
ATOM 1619 O O . ARG A 1 193 ? 22.424 -1.879 -4.370 1.00 94.38 193 ARG A O 1
ATOM 1626 N N . ASN A 1 194 ? 23.033 -2.033 -6.531 1.00 95.50 194 ASN A N 1
ATOM 1627 C CA . ASN A 1 194 ? 22.787 -0.625 -6.832 1.00 95.50 194 ASN A CA 1
ATOM 1628 C C . ASN A 1 194 ? 21.292 -0.301 -6.741 1.00 95.50 194 ASN A C 1
ATOM 1630 O O . ASN A 1 194 ? 20.929 0.686 -6.100 1.00 95.50 194 ASN A O 1
ATOM 1634 N N . ILE A 1 195 ? 20.430 -1.168 -7.281 1.00 96.94 195 ILE A N 1
ATOM 1635 C CA . ILE A 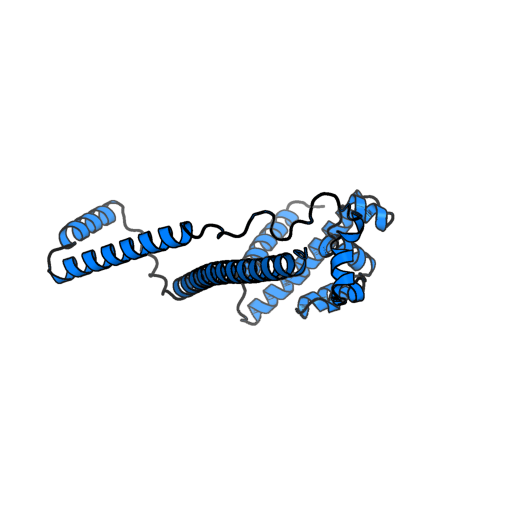1 195 ? 18.970 -1.029 -7.198 1.00 96.94 195 ILE A CA 1
ATOM 1636 C C . ILE A 1 195 ? 18.501 -0.997 -5.745 1.00 96.94 195 ILE A C 1
ATOM 1638 O O . ILE A 1 195 ? 17.811 -0.057 -5.352 1.00 96.94 195 ILE A O 1
ATOM 1642 N N . ARG A 1 196 ? 18.944 -1.938 -4.900 1.00 95.50 196 ARG A N 1
ATOM 1643 C CA . ARG A 1 196 ? 18.623 -1.934 -3.461 1.00 95.50 196 ARG A CA 1
ATOM 1644 C C . ARG A 1 196 ? 19.057 -0.637 -2.775 1.00 95.50 196 ARG A C 1
ATOM 1646 O O . ARG A 1 196 ? 18.286 -0.053 -2.014 1.00 95.50 196 ARG A O 1
ATOM 1653 N N . LYS A 1 197 ? 20.260 -0.133 -3.081 1.00 96.06 197 LYS A N 1
ATOM 1654 C CA . LYS A 1 197 ? 20.776 1.130 -2.523 1.00 96.06 197 LYS A CA 1
ATOM 1655 C C . LYS A 1 197 ? 20.012 2.357 -3.035 1.00 96.06 197 LYS A C 1
ATOM 1657 O O . LYS A 1 197 ? 19.802 3.305 -2.276 1.00 96.06 197 LYS A O 1
ATOM 1662 N N . LYS A 1 198 ? 19.628 2.399 -4.316 1.00 95.75 198 LYS A N 1
ATOM 1663 C CA . LYS A 1 198 ? 18.779 3.466 -4.878 1.00 95.75 198 LYS A CA 1
ATOM 1664 C C . LYS A 1 198 ? 17.390 3.435 -4.238 1.00 95.75 198 LYS A C 1
ATOM 1666 O O . LYS A 1 198 ? 16.928 4.473 -3.776 1.00 95.75 198 LYS A O 1
ATOM 1671 N N . TRP A 1 199 ? 16.793 2.251 -4.108 1.00 95.88 199 TRP A N 1
ATOM 1672 C CA . TRP A 1 199 ? 15.477 2.055 -3.503 1.00 95.88 199 TRP A CA 1
ATOM 1673 C C . TRP A 1 199 ? 15.441 2.498 -2.042 1.00 95.88 199 TRP A C 1
ATOM 1675 O O . TRP A 1 199 ? 14.585 3.292 -1.669 1.00 95.88 199 TRP A O 1
ATOM 1685 N N . ALA A 1 200 ? 16.416 2.081 -1.228 1.00 94.69 200 ALA A N 1
ATOM 1686 C CA . ALA A 1 200 ? 16.501 2.502 0.170 1.00 94.69 200 ALA A CA 1
ATOM 1687 C C . ALA A 1 200 ? 16.613 4.032 0.309 1.00 94.69 200 ALA A C 1
ATOM 1689 O O . ALA A 1 200 ? 15.928 4.636 1.133 1.00 94.69 200 ALA A O 1
ATOM 1690 N N . ARG A 1 201 ? 17.434 4.682 -0.532 1.00 93.94 201 ARG A N 1
ATOM 1691 C CA . ARG A 1 201 ? 17.571 6.150 -0.549 1.00 93.94 201 ARG A CA 1
ATOM 1692 C C . ARG A 1 201 ? 16.280 6.848 -0.972 1.00 93.94 201 ARG A C 1
ATOM 1694 O O . ARG A 1 201 ? 15.915 7.855 -0.370 1.00 93.94 201 ARG A O 1
ATOM 1701 N N . LEU A 1 202 ? 15.605 6.330 -1.996 1.00 95.12 202 LEU A N 1
ATOM 1702 C CA . LEU A 1 202 ? 14.324 6.854 -2.461 1.00 95.12 202 LEU A CA 1
ATOM 1703 C C . LEU A 1 202 ? 13.252 6.723 -1.373 1.00 95.12 202 LEU A C 1
ATOM 1705 O O . LEU A 1 202 ? 12.583 7.703 -1.060 1.00 95.12 202 LEU A O 1
ATOM 1709 N N . LEU A 1 203 ? 13.155 5.553 -0.739 1.00 93.44 203 LEU A N 1
ATOM 1710 C CA . LEU A 1 203 ? 12.195 5.285 0.326 1.00 93.44 203 LEU A CA 1
ATOM 1711 C C . LEU A 1 203 ? 12.400 6.221 1.521 1.00 93.44 203 LEU A C 1
ATOM 1713 O O . LEU A 1 203 ? 11.432 6.826 1.973 1.00 93.44 203 LEU A O 1
ATOM 1717 N N . LYS A 1 204 ? 13.648 6.424 1.976 1.00 92.56 204 LYS A N 1
ATOM 1718 C CA . LYS A 1 204 ? 13.951 7.386 3.053 1.00 92.56 204 LYS A CA 1
ATOM 1719 C C . LYS A 1 204 ? 13.504 8.809 2.690 1.00 92.56 204 LYS A C 1
ATOM 1721 O O . LYS A 1 204 ? 12.930 9.507 3.521 1.00 92.56 204 LYS A O 1
ATOM 1726 N N . ARG A 1 205 ? 13.717 9.241 1.440 1.00 93.38 205 ARG A N 1
ATOM 1727 C CA . ARG A 1 205 ? 13.279 10.569 0.964 1.00 93.38 205 ARG A CA 1
ATOM 1728 C C . ARG A 1 205 ? 11.757 10.711 0.935 1.00 93.38 205 ARG A C 1
ATOM 1730 O O . ARG A 1 205 ? 11.248 11.734 1.382 1.00 93.38 205 ARG A O 1
ATOM 1737 N N . LEU A 1 206 ? 11.046 9.701 0.435 1.00 94.38 206 LEU A N 1
ATOM 1738 C CA . LEU A 1 206 ? 9.581 9.692 0.391 1.00 94.38 206 LEU A CA 1
ATOM 1739 C C . LEU A 1 206 ? 8.976 9.665 1.800 1.00 94.38 206 LEU A C 1
ATOM 1741 O O . LEU A 1 206 ? 8.073 10.441 2.093 1.00 94.38 206 LEU A O 1
ATOM 1745 N N . GLN A 1 207 ? 9.519 8.834 2.694 1.00 93.31 207 GLN A N 1
ATOM 1746 C CA . GLN A 1 207 ? 9.100 8.779 4.097 1.00 93.31 207 GLN A CA 1
ATOM 1747 C C . GLN A 1 207 ? 9.288 10.124 4.800 1.00 93.31 207 GLN A C 1
ATOM 1749 O O . GLN A 1 207 ? 8.394 10.551 5.528 1.00 93.31 207 GLN A O 1
ATOM 1754 N N . LYS A 1 208 ? 10.404 10.817 4.538 1.00 92.69 208 LYS A N 1
ATOM 1755 C CA . LYS A 1 208 ? 10.646 12.160 5.071 1.00 92.69 208 LYS A CA 1
ATOM 1756 C C . LYS A 1 208 ? 9.578 13.154 4.604 1.00 92.69 208 LYS A C 1
ATOM 1758 O O . LYS A 1 208 ? 8.915 13.737 5.458 1.00 92.69 208 LYS A O 1
ATOM 1763 N N . LYS A 1 209 ? 9.344 13.278 3.289 1.00 94.06 209 LYS A N 1
ATOM 1764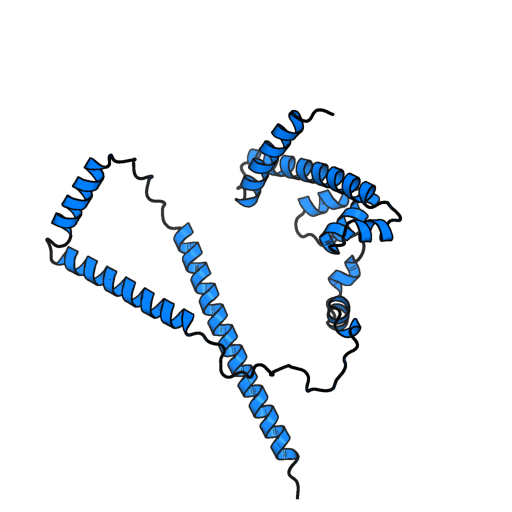 C CA . LYS A 1 209 ? 8.303 14.171 2.738 1.00 94.06 209 LYS A CA 1
ATOM 1765 C C . LYS A 1 209 ? 6.913 13.858 3.303 1.00 94.06 209 LYS A C 1
ATOM 1767 O O . LYS A 1 209 ? 6.182 14.763 3.693 1.00 94.06 209 LYS A O 1
ATOM 1772 N N . LEU A 1 210 ? 6.560 12.574 3.394 1.00 93.62 210 LEU A N 1
ATOM 1773 C CA . LEU A 1 210 ? 5.286 12.141 3.969 1.00 93.62 210 LEU A CA 1
ATOM 1774 C C . LEU A 1 210 ? 5.178 12.513 5.455 1.00 93.62 210 LEU A C 1
ATOM 1776 O O . LEU A 1 210 ? 4.131 12.976 5.898 1.00 93.62 210 LEU A O 1
ATOM 1780 N N . SER A 1 211 ? 6.253 12.341 6.229 1.00 92.88 211 SER A N 1
ATOM 1781 C CA . SER A 1 211 ? 6.264 12.699 7.651 1.00 92.88 211 SER A CA 1
ATOM 1782 C C . SER A 1 211 ? 6.091 14.203 7.882 1.00 92.88 211 SER A C 1
ATOM 1784 O O . SER A 1 211 ? 5.341 14.590 8.776 1.00 92.88 211 SER A O 1
ATOM 1786 N N . GLU A 1 212 ? 6.723 15.037 7.050 1.00 93.12 212 GLU A N 1
ATOM 1787 C CA . GLU A 1 212 ? 6.591 16.498 7.084 1.00 93.12 212 GLU A CA 1
ATOM 1788 C C . GLU A 1 212 ? 5.151 16.917 6.762 1.00 93.12 212 GLU A C 1
ATOM 1790 O O . GLU A 1 212 ? 4.562 17.701 7.503 1.00 93.12 212 GLU A O 1
ATOM 1795 N N . HIS A 1 213 ? 4.543 16.317 5.734 1.00 92.88 213 HIS A N 1
ATOM 1796 C CA . HIS A 1 213 ? 3.156 16.589 5.360 1.00 92.88 213 HIS A CA 1
ATOM 1797 C C . HIS A 1 213 ? 2.149 16.215 6.457 1.00 92.88 213 HIS A C 1
ATOM 1799 O O . HIS A 1 213 ? 1.248 16.994 6.774 1.00 92.88 213 HIS A O 1
ATOM 1805 N N . ILE A 1 214 ? 2.303 15.040 7.079 1.00 91.62 214 ILE A N 1
ATOM 1806 C CA . ILE A 1 214 ? 1.417 14.614 8.172 1.00 91.62 214 ILE A CA 1
ATOM 1807 C C . ILE A 1 214 ? 1.604 15.520 9.399 1.00 91.62 214 ILE A C 1
ATOM 1809 O O . ILE A 1 214 ? 0.621 15.881 10.045 1.00 91.62 214 ILE A O 1
ATOM 1813 N N . ALA A 1 215 ? 2.839 15.926 9.712 1.00 89.19 215 ALA A N 1
ATOM 1814 C CA . ALA A 1 215 ? 3.106 16.849 10.815 1.00 89.19 215 ALA A CA 1
ATOM 1815 C C . ALA A 1 215 ? 2.490 18.238 10.569 1.00 89.19 215 ALA A C 1
ATOM 1817 O O . ALA A 1 215 ? 1.916 18.832 11.481 1.00 89.19 215 ALA A O 1
ATOM 1818 N N . GLU A 1 216 ? 2.547 18.742 9.334 1.00 90.69 216 GLU A N 1
ATOM 1819 C CA . GLU A 1 216 ? 1.894 19.996 8.948 1.00 90.69 216 GLU A CA 1
ATOM 1820 C C . GLU A 1 216 ? 0.363 19.894 9.054 1.00 90.69 216 GLU A C 1
ATOM 1822 O O . GLU A 1 216 ? -0.299 20.807 9.554 1.00 90.69 216 GLU A O 1
ATOM 1827 N N . LYS A 1 217 ? -0.210 18.763 8.628 1.00 88.56 217 LYS A N 1
ATOM 1828 C CA . LYS A 1 217 ? -1.644 18.470 8.753 1.00 88.56 217 LYS A CA 1
ATOM 1829 C C . LYS A 1 217 ? -2.106 18.488 10.216 1.00 88.56 217 LYS A C 1
ATOM 1831 O O . LYS A 1 217 ? -3.158 19.067 10.497 1.00 88.56 217 LYS A O 1
ATOM 1836 N N . ASP A 1 218 ? -1.317 17.909 11.124 1.00 83.38 218 ASP A N 1
ATOM 1837 C CA . ASP A 1 218 ? -1.563 17.931 12.575 1.00 83.38 218 ASP A CA 1
ATOM 1838 C C . ASP A 1 218 ? -1.485 19.359 13.140 1.00 83.38 218 ASP A C 1
ATOM 1840 O O . ASP A 1 218 ? -2.396 19.809 13.831 1.00 83.38 218 ASP A O 1
ATOM 1844 N N . GLY A 1 219 ? -0.463 20.130 12.746 1.00 85.44 219 GLY A N 1
ATOM 1845 C CA . GLY A 1 219 ? -0.312 21.537 13.142 1.00 85.44 219 GLY A CA 1
ATOM 1846 C C . GLY A 1 219 ? -1.454 22.448 12.670 1.00 85.44 219 GLY A C 1
ATOM 1847 O O . GLY A 1 219 ? -1.777 23.433 13.328 1.00 85.44 219 GLY A O 1
ATOM 1848 N N . ARG A 1 220 ? -2.118 22.097 11.561 1.00 88.88 220 ARG A N 1
ATOM 1849 C CA . ARG A 1 220 ? -3.323 22.778 11.050 1.00 88.88 220 ARG A CA 1
ATOM 1850 C C . ARG A 1 220 ? -4.624 22.302 11.720 1.00 88.88 220 ARG A C 1
ATOM 1852 O O . ARG A 1 220 ? -5.701 22.712 11.292 1.00 88.88 220 ARG A O 1
ATOM 1859 N N . GLY A 1 221 ? -4.547 21.426 12.726 1.00 79.88 221 GLY A N 1
ATOM 1860 C CA . GLY A 1 221 ? -5.700 20.918 13.475 1.00 79.88 221 GLY A CA 1
ATOM 1861 C C . GLY A 1 221 ? -6.610 19.975 12.681 1.00 79.88 221 GLY A C 1
ATOM 1862 O O . GLY A 1 221 ? -7.761 19.767 13.068 1.00 79.88 221 GLY A O 1
ATOM 1863 N N . ARG A 1 222 ? -6.142 19.412 11.557 1.00 79.38 222 ARG A N 1
ATOM 1864 C CA . ARG A 1 222 ? -6.931 18.448 10.775 1.00 79.38 222 ARG A CA 1
ATOM 1865 C C . ARG A 1 222 ? -6.871 17.060 11.422 1.00 79.38 222 ARG A C 1
ATOM 1867 O O . ARG A 1 222 ? -5.810 16.649 11.890 1.00 79.38 222 ARG A O 1
ATOM 1874 N N . PRO A 1 223 ? -7.973 16.290 11.409 1.00 77.62 223 PRO A N 1
ATOM 1875 C CA . PRO A 1 223 ? -7.989 14.962 12.009 1.00 77.62 223 PRO A CA 1
ATOM 1876 C C . PRO A 1 223 ? -6.996 14.024 11.307 1.00 77.62 223 PRO A C 1
ATOM 1878 O O . PRO A 1 223 ? -7.000 13.883 10.081 1.00 77.62 223 PRO A O 1
ATOM 1881 N N . MET A 1 224 ? -6.150 13.368 12.106 1.00 82.94 224 MET A N 1
ATOM 1882 C CA . MET A 1 224 ? -5.228 12.331 11.641 1.00 82.94 224 MET A CA 1
ATOM 1883 C C . MET A 1 224 ? -5.863 10.944 11.693 1.00 82.94 224 MET A C 1
ATOM 1885 O O . MET A 1 224 ? -6.441 10.540 12.709 1.00 82.94 224 MET A O 1
ATOM 1889 N N . MET A 1 225 ? -5.645 10.177 10.630 1.00 87.25 225 MET A N 1
ATOM 1890 C CA . MET A 1 225 ? -6.006 8.767 10.555 1.00 87.25 225 MET A CA 1
ATOM 1891 C C . MET A 1 225 ? -5.122 7.928 11.489 1.00 87.25 225 MET A C 1
ATOM 1893 O O . MET A 1 225 ? -3.960 8.250 11.738 1.00 87.25 225 MET A O 1
ATOM 1897 N N . LEU A 1 226 ? -5.627 6.783 11.961 1.00 88.56 226 LEU A N 1
ATOM 1898 C CA . LEU A 1 226 ? -4.847 5.880 12.821 1.00 88.56 226 LEU A CA 1
ATOM 1899 C C . LEU A 1 226 ? -3.550 5.403 12.139 1.00 88.56 226 LEU A C 1
ATOM 1901 O O . LEU A 1 226 ? -2.506 5.324 12.782 1.00 88.56 226 LEU A O 1
ATOM 1905 N N . ARG A 1 227 ? -3.597 5.141 10.825 1.00 85.44 227 ARG A N 1
ATOM 1906 C CA . ARG A 1 227 ? -2.419 4.747 10.031 1.00 85.44 227 ARG A CA 1
ATOM 1907 C C . ARG A 1 227 ? -1.347 5.838 9.997 1.00 85.44 227 ARG A C 1
ATOM 1909 O O . ARG A 1 227 ? -0.170 5.516 10.117 1.00 85.44 227 ARG A O 1
ATOM 1916 N N . GLU A 1 228 ? -1.750 7.104 9.889 1.00 87.94 228 GLU A N 1
ATOM 1917 C CA . GLU A 1 228 ? -0.842 8.261 9.902 1.00 87.94 228 GLU A CA 1
ATOM 1918 C C . GLU A 1 228 ? -0.141 8.390 11.263 1.00 87.94 228 GLU A C 1
ATOM 1920 O O . GLU A 1 228 ? 1.077 8.558 11.319 1.00 87.94 228 GLU A O 1
ATOM 1925 N N . LYS A 1 229 ? -0.885 8.202 12.365 1.00 86.44 229 LYS A N 1
ATOM 1926 C CA . LYS A 1 229 ? -0.327 8.201 13.729 1.00 86.44 229 LYS A CA 1
ATOM 1927 C C . LYS A 1 229 ? 0.693 7.078 13.930 1.00 86.44 229 LYS A C 1
ATOM 1929 O O . LYS A 1 229 ? 1.813 7.332 14.364 1.00 86.44 229 LYS A O 1
ATOM 1934 N N . VAL A 1 230 ? 0.334 5.848 13.550 1.00 89.81 230 VAL A N 1
ATOM 1935 C CA . VAL A 1 230 ? 1.230 4.680 13.644 1.00 89.81 230 VAL A CA 1
ATOM 1936 C C . VAL A 1 230 ? 2.476 4.866 12.775 1.00 89.81 230 VAL A C 1
ATOM 1938 O O . VAL A 1 230 ? 3.575 4.492 13.186 1.00 89.81 230 VAL A O 1
ATOM 1941 N N . PHE A 1 231 ? 2.329 5.443 11.579 1.00 91.50 231 PHE A N 1
ATOM 1942 C CA . PHE A 1 231 ? 3.460 5.762 10.712 1.00 91.50 231 PHE A CA 1
ATOM 1943 C C . PHE A 1 231 ? 4.406 6.770 11.372 1.00 91.50 231 PHE A C 1
ATOM 1945 O O . PHE A 1 231 ? 5.601 6.495 11.447 1.00 91.50 231 PHE A O 1
ATOM 1952 N N . LEU A 1 232 ? 3.890 7.884 11.902 1.00 90.31 232 LEU A N 1
ATOM 1953 C CA . LEU A 1 232 ? 4.704 8.892 12.585 1.00 90.31 232 LEU A CA 1
ATOM 1954 C C . LEU A 1 232 ? 5.452 8.318 13.792 1.00 90.31 232 LEU A C 1
ATOM 1956 O O . LEU A 1 232 ? 6.628 8.620 13.979 1.00 90.31 232 LEU A O 1
ATOM 1960 N N . GLU A 1 233 ? 4.809 7.472 14.597 1.00 89.56 233 GLU A N 1
ATOM 1961 C CA . GLU A 1 233 ? 5.469 6.806 15.724 1.00 89.56 233 GLU A CA 1
ATOM 1962 C C . GLU A 1 233 ? 6.613 5.893 15.270 1.00 89.56 233 GLU A C 1
ATOM 1964 O O . GLU A 1 233 ? 7.703 5.933 15.844 1.00 89.56 233 GLU A O 1
ATOM 1969 N N . LYS A 1 234 ? 6.389 5.082 14.227 1.00 90.88 234 LYS A N 1
ATOM 1970 C CA . LYS A 1 234 ? 7.425 4.205 13.660 1.00 90.88 234 LYS A CA 1
ATOM 1971 C C . LYS A 1 234 ? 8.563 5.005 13.034 1.00 90.88 234 LYS A C 1
ATOM 1973 O O . LYS A 1 234 ? 9.720 4.674 13.267 1.00 90.88 234 LYS A O 1
ATOM 1978 N N . TYR A 1 235 ? 8.240 6.061 12.292 1.00 90.62 235 TYR A N 1
ATOM 1979 C CA . TYR A 1 235 ? 9.225 6.920 11.646 1.00 90.62 235 TYR A CA 1
ATOM 1980 C C . TYR A 1 235 ? 10.096 7.651 12.675 1.00 90.62 235 TYR A C 1
ATOM 1982 O O . TYR A 1 235 ? 11.316 7.680 12.544 1.00 90.62 235 TYR A O 1
ATOM 1990 N N . LYS A 1 236 ? 9.501 8.168 13.760 1.00 88.31 236 LYS A N 1
ATOM 1991 C CA . LYS A 1 236 ? 10.259 8.764 14.872 1.00 88.31 236 LYS A CA 1
ATOM 1992 C C . LYS A 1 236 ? 11.241 7.763 15.484 1.00 88.31 236 LYS A C 1
ATOM 1994 O O . LYS A 1 236 ? 12.387 8.124 15.717 1.00 88.31 236 LYS A O 1
ATOM 1999 N N . LYS A 1 237 ? 10.829 6.505 15.689 1.00 88.06 237 LYS A N 1
ATOM 2000 C CA . LYS A 1 237 ? 11.727 5.441 16.174 1.00 88.06 237 LYS A CA 1
ATOM 2001 C C . LYS A 1 237 ? 12.862 5.153 15.188 1.00 88.06 237 LYS A C 1
ATOM 2003 O O . LYS A 1 237 ? 14.011 5.136 15.603 1.00 88.06 237 LYS A O 1
ATOM 2008 N N . SER A 1 238 ? 12.566 5.012 13.893 1.00 83.38 238 SER A N 1
ATOM 2009 C CA . SER A 1 238 ? 13.602 4.732 12.889 1.00 83.38 238 SER A CA 1
ATOM 2010 C C . SER A 1 238 ? 14.600 5.877 12.715 1.00 83.38 238 SER A C 1
ATOM 2012 O O . SER A 1 238 ? 15.777 5.619 12.515 1.00 83.38 238 SER A O 1
ATOM 2014 N N . VAL A 1 239 ? 14.155 7.135 12.808 1.00 81.06 239 VAL A N 1
ATOM 2015 C CA . VAL A 1 239 ? 15.050 8.305 12.746 1.00 81.06 239 VAL A CA 1
ATOM 2016 C C . VAL A 1 239 ? 15.947 8.384 13.985 1.00 81.06 239 VAL A C 1
ATOM 2018 O O . VAL A 1 239 ? 17.111 8.756 13.870 1.00 81.06 239 VAL A O 1
ATOM 2021 N N . LEU A 1 240 ? 15.424 8.025 15.163 1.00 68.19 240 LEU A N 1
ATOM 2022 C CA . LEU A 1 240 ? 16.211 7.960 16.399 1.00 68.19 240 LEU A CA 1
ATOM 2023 C C . LEU A 1 240 ? 17.268 6.845 16.358 1.00 68.19 240 LEU A C 1
ATOM 2025 O O . LEU A 1 240 ? 18.364 7.044 16.878 1.00 68.19 240 LEU A O 1
ATOM 2029 N N . ASP A 1 241 ? 16.960 5.710 15.727 1.00 69.44 241 ASP A N 1
ATOM 2030 C CA . ASP A 1 241 ? 17.909 4.606 15.540 1.00 69.44 241 ASP A CA 1
ATOM 2031 C C . ASP A 1 241 ? 18.962 4.927 14.461 1.00 69.44 241 ASP A C 1
ATOM 2033 O O . ASP A 1 241 ? 20.152 4.727 14.697 1.00 69.44 241 ASP A O 1
ATOM 2037 N N . ASP A 1 242 ? 18.567 5.538 13.335 1.00 63.88 242 ASP A N 1
ATOM 2038 C CA . ASP A 1 242 ? 19.490 6.024 12.289 1.00 63.88 242 ASP A CA 1
ATOM 2039 C C . ASP A 1 242 ? 20.484 7.085 12.827 1.00 63.88 242 ASP A C 1
ATOM 2041 O O . ASP A 1 242 ? 21.542 7.292 12.240 1.00 63.88 242 ASP A O 1
ATOM 2045 N N . GLY A 1 243 ? 20.165 7.770 13.935 1.00 55.19 243 GLY A N 1
ATOM 2046 C CA . GLY A 1 243 ? 21.067 8.713 14.609 1.00 55.19 243 GLY A CA 1
ATOM 2047 C C . GLY A 1 243 ? 22.167 8.056 15.456 1.00 55.19 243 GLY A C 1
ATOM 2048 O O . GLY A 1 243 ? 23.104 8.745 15.860 1.00 55.19 243 GLY A O 1
ATOM 2049 N N . LYS A 1 244 ? 22.066 6.749 15.740 1.00 47.12 244 LYS A N 1
ATOM 2050 C CA . LYS A 1 244 ? 23.110 5.964 16.427 1.00 47.12 244 LYS A CA 1
ATOM 2051 C C . LYS A 1 244 ? 24.060 5.276 15.456 1.00 47.12 244 LYS A C 1
ATOM 2053 O O . LYS A 1 244 ? 25.233 5.110 15.783 1.00 47.12 244 LYS A O 1
ATOM 2058 N N . ASP A 1 245 ? 23.579 4.955 14.263 1.00 39.91 245 ASP A N 1
ATOM 2059 C CA . ASP A 1 245 ? 24.403 4.427 13.183 1.00 39.91 245 ASP A CA 1
ATOM 2060 C C . ASP A 1 245 ? 24.965 5.596 12.366 1.00 39.91 245 ASP A C 1
ATOM 2062 O O . ASP A 1 245 ? 24.520 5.911 11.260 1.00 39.91 245 ASP A O 1
ATOM 2066 N N . GLY A 1 246 ? 25.947 6.276 12.967 1.00 35.00 246 GLY A N 1
ATOM 2067 C CA . GLY A 1 246 ? 26.793 7.232 12.265 1.00 35.00 246 GLY A CA 1
ATOM 2068 C C . GLY A 1 246 ? 27.449 6.565 11.055 1.00 35.00 246 GLY A C 1
ATOM 2069 O O . GLY A 1 246 ? 28.063 5.505 11.178 1.00 35.00 246 GLY A O 1
ATOM 2070 N N . TRP A 1 247 ? 27.300 7.193 9.891 1.00 34.75 247 TRP A N 1
ATOM 2071 C CA . TRP A 1 247 ? 28.258 7.033 8.801 1.00 34.75 247 TRP A CA 1
ATOM 2072 C C . TRP A 1 247 ? 29.460 7.929 9.067 1.00 34.75 247 TRP A C 1
ATOM 2074 O O . TRP A 1 247 ? 29.225 9.099 9.451 1.00 34.75 247 TRP A O 1
#

Foldseek 3Di:
DDDVVVVVVVVVVVVVVLVVLVVVLVVVVVVVVVVVVVVVVVVVVPPPDDPDPDDDPVVVVVVVVVCVVVCPPDPVSVVVVVVVVVVVVVVVVVVVVVVPSDRPPNDPCVVPDPPDDDDDVVCVPPVNVCVVVPVCPCVVCVDLQNCLVVDPDPLSSVLSNPDDPVVSLLCCCCPVVVDQLVVSCVVVVHDSVVSVVSVVVSVLVSLVSLLVVLVVCVVVVHDDDPVNVVSNVVVVVVVVVVVVPDD

Sequence (247 aa):
MYHGENDMEFELSQEERIAAELEGEREQTLKIQLRQDEESRRRSLEPKEPPKKKKLKRELRREALTRLEEAARTQSDFNEVVAWWDKLDENRERRERDHEVLRGGVPLEYGAVQEGTIFPAFLCSPFWRELCSGYFLNIIFGCPYEMHELLADDFLSKMIFELKEDHKELFYYKVLRRYSSAEVGAVLDQTDRNIRKKWARLLKRLQKKLSEHIAEKDGRGRPMMLREKVFLEKYKKSVLDDGKDGW

pLDDT: mean 79.02, std 13.68, range [34.75, 96.94]